Protein AF-A0A146KEJ6-F1 (afdb_monomer_lite)

Radius of gyration: 16.88 Å; chains: 1; bounding box: 49×37×51 Å

Organism: NCBI:txid1076344

Sequence (208 aa):
FYQIYLKMVFAIMIAFLVAIVLSKRISTRKLFHISIGPIFLHFCIEFSPLNIAERISLALIPASSAIIFLLCPHFAILLPFKKMIERNNRTQLFGVVSYGFLFAIFPFYRKQSLLSALICLAFGDGFSAFGSNLAKILKEKQWTNKTRSGSLLCFVCSYFGQKAFGLGNLQSLVGSIICTIAEHIFKQDNVWVVALTWLAQEVLVQLK

pLDDT: mean 80.17, std 11.19, range [52.94, 96.56]

Structure (mmCIF, N/CA/C/O backbone):
data_AF-A0A146KEJ6-F1
#
_entry.id   AF-A0A146KEJ6-F1
#
loop_
_atom_site.group_PDB
_atom_site.id
_atom_site.type_symbol
_atom_site.label_atom_id
_atom_site.label_alt_id
_atom_site.label_comp_id
_atom_site.label_asym_id
_atom_site.label_entity_id
_atom_site.label_seq_id
_atom_site.pdbx_PDB_ins_code
_atom_site.Cartn_x
_atom_site.Cartn_y
_atom_site.Cartn_z
_atom_site.occupancy
_atom_site.B_iso_or_equiv
_atom_site.auth_seq_id
_atom_site.auth_comp_id
_atom_site.auth_asym_id
_atom_site.auth_atom_id
_atom_site.pdbx_PDB_model_num
ATOM 1 N N . PHE A 1 1 ? -16.959 18.151 6.074 1.00 62.81 1 PHE A N 1
ATOM 2 C CA . PHE A 1 1 ? -16.873 17.066 5.072 1.00 62.81 1 PHE A CA 1
ATOM 3 C C . PHE A 1 1 ? -16.353 17.553 3.718 1.00 62.81 1 PHE A C 1
ATOM 5 O O . PHE A 1 1 ? -15.232 17.213 3.364 1.00 62.81 1 PHE A O 1
ATOM 12 N N . TYR A 1 2 ? -17.100 18.401 2.999 1.00 70.56 2 TYR A N 1
ATOM 13 C CA . TYR A 1 2 ? -16.785 18.809 1.618 1.00 70.56 2 TYR A CA 1
ATOM 14 C C . TYR A 1 2 ? -15.367 19.380 1.402 1.00 70.56 2 TYR A C 1
ATOM 16 O O . TYR A 1 2 ? -14.662 18.951 0.496 1.00 70.56 2 TYR A O 1
ATOM 24 N N . GLN A 1 3 ? -14.895 20.283 2.269 1.00 70.56 3 GLN A N 1
ATOM 25 C CA . GLN A 1 3 ? -13.547 20.863 2.141 1.00 70.56 3 GLN A CA 1
ATOM 26 C C . GLN A 1 3 ? -12.413 19.838 2.322 1.00 70.56 3 GLN A C 1
ATOM 28 O O . GLN A 1 3 ? -11.393 19.923 1.646 1.00 70.56 3 GLN A O 1
ATOM 33 N N . ILE A 1 4 ? -12.579 18.858 3.216 1.00 66.19 4 ILE A N 1
ATOM 34 C CA . ILE A 1 4 ? -11.585 17.795 3.452 1.00 66.19 4 ILE A CA 1
ATOM 35 C C . ILE A 1 4 ? -11.603 16.802 2.289 1.00 66.19 4 ILE A C 1
ATOM 37 O O . ILE A 1 4 ? -10.549 16.420 1.789 1.00 66.19 4 ILE A O 1
ATOM 41 N N . TYR A 1 5 ? -12.797 16.455 1.804 1.00 66.12 5 TYR A N 1
ATOM 42 C CA . TYR A 1 5 ? -12.966 15.646 0.601 1.00 66.12 5 TYR A CA 1
ATOM 43 C C . TYR A 1 5 ? -12.254 16.281 -0.604 1.00 66.12 5 TYR A C 1
ATOM 45 O O . TYR A 1 5 ? -11.480 15.610 -1.280 1.00 66.12 5 TYR A O 1
ATOM 53 N N . LEU A 1 6 ? -12.420 17.591 -0.815 1.00 69.19 6 LEU A N 1
ATOM 54 C CA . LEU A 1 6 ? -11.708 18.327 -1.863 1.00 69.19 6 LEU A CA 1
ATOM 55 C C . LEU A 1 6 ? -10.186 18.297 -1.678 1.00 69.19 6 LEU A C 1
ATOM 57 O O . LEU A 1 6 ? -9.471 18.060 -2.647 1.00 69.19 6 LEU A O 1
ATOM 61 N N . LYS A 1 7 ? -9.679 18.485 -0.451 1.00 71.44 7 LYS A N 1
ATOM 62 C CA . LYS A 1 7 ? -8.237 18.384 -0.156 1.00 71.44 7 LYS A CA 1
ATOM 63 C C . LYS A 1 7 ? -7.685 16.994 -0.468 1.00 71.44 7 LYS A C 1
ATOM 65 O O . LYS A 1 7 ? -6.616 16.890 -1.061 1.00 71.44 7 LYS A O 1
ATOM 70 N N . MET A 1 8 ? -8.416 15.940 -0.113 1.00 72.62 8 MET A N 1
ATOM 71 C CA . MET A 1 8 ? -8.031 14.561 -0.404 1.00 72.62 8 MET A CA 1
ATOM 72 C C . MET A 1 8 ? -8.023 14.284 -1.907 1.00 72.62 8 MET A C 1
ATOM 74 O O . MET A 1 8 ? -7.033 13.766 -2.420 1.00 72.62 8 MET A O 1
ATOM 78 N N . VAL A 1 9 ? -9.085 14.657 -2.626 1.00 69.38 9 VAL A N 1
ATOM 79 C CA . VAL A 1 9 ? -9.154 14.505 -4.087 1.00 69.38 9 VAL A CA 1
ATOM 80 C C . VAL A 1 9 ? -8.006 15.263 -4.752 1.00 69.38 9 VAL A C 1
ATOM 82 O O . VAL A 1 9 ? -7.314 14.706 -5.600 1.00 69.38 9 VAL A O 1
ATOM 85 N N . PHE A 1 10 ? -7.737 16.494 -4.317 1.00 70.75 10 PHE A N 1
ATOM 86 C CA . PHE A 1 10 ? -6.641 17.307 -4.834 1.00 70.75 10 PHE A CA 1
ATOM 87 C C . PHE A 1 10 ? -5.263 16.687 -4.552 1.00 70.75 10 PHE A C 1
ATOM 89 O O . PHE A 1 10 ? -4.435 16.588 -5.456 1.00 70.75 10 PHE A O 1
ATOM 96 N N . ALA A 1 11 ? -5.025 16.199 -3.332 1.00 70.38 11 ALA A N 1
ATOM 97 C CA . ALA A 1 11 ? -3.782 15.522 -2.968 1.00 70.38 11 ALA A CA 1
ATOM 98 C C . ALA A 1 11 ? -3.569 14.237 -3.784 1.00 70.38 11 ALA A C 1
ATOM 100 O O . ALA A 1 11 ? -2.467 13.994 -4.275 1.00 70.38 11 ALA A O 1
ATOM 101 N N . ILE A 1 12 ? -4.628 13.448 -3.989 1.00 69.88 12 ILE A N 1
ATOM 102 C CA . ILE A 1 12 ? -4.598 12.243 -4.826 1.00 69.88 12 ILE A CA 1
ATOM 103 C C . ILE A 1 12 ? -4.332 12.609 -6.288 1.00 69.88 12 ILE A C 1
ATOM 105 O O . ILE A 1 12 ? -3.525 11.947 -6.934 1.00 69.88 12 ILE A O 1
ATOM 109 N N . MET A 1 13 ? -4.933 13.685 -6.803 1.00 67.56 13 MET A N 1
ATOM 110 C CA . MET A 1 13 ? -4.656 14.182 -8.152 1.00 67.56 13 MET A CA 1
ATOM 111 C C . MET A 1 13 ? -3.195 14.613 -8.323 1.00 67.56 13 MET A C 1
ATOM 113 O O . MET A 1 13 ? -2.568 14.235 -9.311 1.00 67.56 13 MET A O 1
ATOM 117 N N . ILE A 1 14 ? -2.622 15.354 -7.369 1.00 70.44 14 ILE A N 1
ATOM 118 C CA . ILE A 1 14 ? -1.201 15.739 -7.409 1.00 70.44 14 ILE A CA 1
ATOM 119 C C . ILE A 1 14 ? -0.309 14.497 -7.360 1.00 70.44 14 ILE A C 1
ATOM 121 O O . ILE A 1 14 ? 0.591 14.350 -8.186 1.00 70.44 14 ILE A O 1
ATOM 125 N N . ALA A 1 15 ? -0.573 13.582 -6.429 1.00 68.62 15 ALA A N 1
ATOM 126 C CA . ALA A 1 15 ? 0.161 12.328 -6.295 1.00 68.62 15 ALA A CA 1
ATOM 127 C C . ALA A 1 15 ? 0.123 11.500 -7.586 1.00 68.62 15 ALA A C 1
ATOM 129 O O . ALA A 1 15 ? 1.143 10.973 -8.030 1.00 68.62 15 ALA A O 1
ATOM 130 N N . PHE A 1 16 ? -1.037 11.454 -8.232 1.00 65.25 16 PHE A N 1
ATOM 131 C CA . PHE A 1 16 ? -1.246 10.797 -9.511 1.00 65.25 16 PHE A CA 1
ATOM 132 C C . PHE A 1 16 ? -0.482 11.483 -10.655 1.00 65.25 16 PHE A C 1
ATOM 134 O O . PHE A 1 16 ? 0.158 10.804 -11.457 1.00 65.25 16 PHE A O 1
ATOM 141 N N . LEU A 1 17 ? -0.465 12.818 -10.714 1.00 64.69 17 LEU A N 1
ATOM 142 C CA . LEU A 1 17 ? 0.335 13.569 -11.691 1.00 64.69 17 LEU A CA 1
ATOM 143 C C . LEU A 1 17 ? 1.836 13.310 -11.507 1.00 64.69 17 LEU A C 1
ATOM 145 O O . LEU A 1 17 ? 2.542 13.033 -12.479 1.00 64.69 17 LEU A O 1
ATOM 149 N N . VAL A 1 18 ? 2.321 13.316 -10.264 1.00 66.25 18 VAL A N 1
ATOM 150 C CA . VAL A 1 18 ? 3.712 12.970 -9.933 1.00 66.25 18 VAL A CA 1
ATOM 151 C C . VAL A 1 18 ? 4.016 11.523 -10.332 1.00 66.25 18 VAL A C 1
ATOM 153 O O . VAL A 1 18 ? 5.050 11.258 -10.949 1.00 66.25 18 VAL A O 1
ATOM 156 N N . ALA A 1 19 ? 3.098 10.589 -10.070 1.00 64.50 19 ALA A N 1
ATOM 157 C CA . ALA A 1 19 ? 3.214 9.202 -10.509 1.00 64.50 19 ALA A CA 1
ATOM 158 C C . ALA A 1 19 ? 3.306 9.092 -12.040 1.00 64.50 19 ALA A C 1
ATOM 160 O O . ALA A 1 19 ? 4.132 8.339 -12.548 1.00 64.50 19 ALA A O 1
ATOM 161 N N . ILE A 1 20 ? 2.540 9.870 -12.807 1.00 62.81 20 ILE A N 1
ATOM 162 C CA . ILE A 1 20 ? 2.655 9.887 -14.273 1.00 62.81 20 ILE A CA 1
ATOM 163 C C . ILE A 1 20 ? 4.050 10.358 -14.703 1.00 62.81 20 ILE A C 1
ATOM 165 O O . ILE A 1 20 ? 4.679 9.704 -15.539 1.00 62.81 20 ILE A O 1
ATOM 169 N N . VAL A 1 21 ? 4.580 11.433 -14.114 1.00 63.38 21 VAL A N 1
ATOM 170 C CA . VAL A 1 21 ? 5.921 11.947 -14.451 1.00 63.38 21 VAL A CA 1
ATOM 171 C C . VAL A 1 21 ? 7.008 10.912 -14.135 1.00 63.38 21 VAL A C 1
ATOM 173 O O . VAL A 1 21 ? 7.890 10.656 -14.961 1.00 63.38 21 VAL A O 1
ATOM 176 N N . LEU A 1 22 ? 6.919 10.262 -12.973 1.00 63.12 22 LEU A N 1
ATOM 177 C CA . LEU A 1 22 ? 7.885 9.260 -12.517 1.00 63.12 22 LEU A CA 1
ATOM 178 C C . LEU A 1 22 ? 7.727 7.895 -13.204 1.00 63.12 22 LEU A C 1
ATOM 180 O O . LEU A 1 22 ? 8.677 7.107 -13.217 1.00 63.12 22 LEU A O 1
ATOM 184 N N . SER A 1 23 ? 6.579 7.617 -13.831 1.00 60.56 23 SER A N 1
ATOM 185 C CA . SER A 1 23 ? 6.304 6.345 -14.521 1.00 60.56 23 SER A CA 1
ATOM 186 C C . SER A 1 23 ? 7.243 6.059 -15.694 1.00 60.56 23 SER A C 1
ATOM 188 O O . SER A 1 23 ? 7.397 4.913 -16.111 1.00 60.56 23 SER A O 1
ATOM 190 N N . LYS A 1 24 ? 7.957 7.079 -16.189 1.00 62.06 24 LYS A N 1
ATOM 191 C CA . LYS A 1 24 ? 9.050 6.901 -17.157 1.00 62.06 24 LYS A CA 1
ATOM 192 C C . LYS A 1 24 ? 10.213 6.064 -16.601 1.00 62.06 24 LYS A C 1
ATOM 194 O O . LYS A 1 24 ? 11.012 5.569 -17.388 1.00 62.06 24 LYS A O 1
ATOM 199 N N . ARG A 1 25 ? 10.334 5.931 -15.274 1.00 62.00 25 ARG A N 1
ATOM 200 C CA . ARG A 1 25 ? 11.450 5.252 -14.589 1.00 62.00 25 ARG A CA 1
ATOM 201 C C . ARG A 1 25 ? 11.022 4.066 -13.718 1.00 62.00 25 ARG A C 1
ATOM 203 O O . ARG A 1 25 ? 11.868 3.251 -13.365 1.00 62.00 25 ARG A O 1
ATOM 210 N N . ILE A 1 26 ? 9.744 3.973 -13.342 1.00 63.72 26 ILE A N 1
ATOM 211 C CA . ILE A 1 26 ? 9.214 2.980 -12.391 1.00 63.72 26 ILE A CA 1
ATOM 212 C C . ILE A 1 26 ? 7.880 2.441 -12.921 1.00 63.72 26 ILE A C 1
ATOM 214 O O . ILE A 1 26 ? 7.139 3.159 -13.586 1.00 63.72 26 ILE A O 1
ATOM 218 N N . SER A 1 27 ? 7.545 1.187 -12.601 1.00 68.94 27 SER A N 1
ATOM 219 C CA . SER A 1 27 ? 6.217 0.625 -12.887 1.00 68.94 27 SER A CA 1
ATOM 220 C C . SER A 1 27 ? 5.113 1.522 -12.318 1.00 68.94 27 SER A C 1
ATOM 222 O O . SER A 1 27 ? 5.086 1.793 -11.116 1.00 68.94 27 SER A O 1
ATOM 224 N N . THR A 1 28 ? 4.171 1.928 -13.173 1.00 65.62 28 THR A N 1
ATOM 225 C CA . THR A 1 28 ? 2.987 2.714 -12.802 1.00 65.62 28 THR A CA 1
ATOM 226 C C . THR A 1 28 ? 2.283 2.122 -11.586 1.00 65.62 28 THR A C 1
ATOM 228 O O . THR A 1 28 ? 2.046 2.836 -10.623 1.00 65.62 28 THR A O 1
ATOM 231 N N . ARG A 1 29 ? 2.062 0.802 -11.558 1.00 70.12 29 ARG A N 1
ATOM 232 C CA . ARG A 1 29 ? 1.451 0.093 -10.421 1.00 70.12 29 ARG A CA 1
ATOM 233 C C . ARG A 1 29 ? 2.102 0.449 -9.078 1.00 70.12 29 ARG A C 1
ATOM 235 O O . ARG A 1 29 ? 1.418 0.755 -8.111 1.00 70.12 29 ARG A O 1
ATOM 242 N N . LYS A 1 30 ? 3.433 0.446 -9.028 1.00 72.69 30 LYS A N 1
ATOM 243 C CA . LYS A 1 30 ? 4.203 0.702 -7.801 1.00 72.69 30 LYS A CA 1
ATOM 244 C C . LYS A 1 30 ? 4.149 2.166 -7.383 1.00 72.69 30 LYS A C 1
ATOM 246 O O . LYS A 1 30 ? 4.119 2.461 -6.196 1.00 72.69 30 LYS A O 1
ATOM 251 N N . LEU A 1 31 ? 4.079 3.077 -8.349 1.00 69.12 31 LEU A N 1
ATOM 252 C CA . LEU A 1 31 ? 3.904 4.497 -8.067 1.00 69.12 31 LEU A CA 1
ATOM 253 C C . LEU A 1 31 ? 2.542 4.790 -7.437 1.00 69.12 31 LEU A C 1
ATOM 255 O O . LEU A 1 31 ? 2.471 5.608 -6.527 1.00 69.12 31 LEU A O 1
ATOM 259 N N . PHE A 1 32 ? 1.487 4.079 -7.841 1.00 68.56 32 PHE A N 1
ATOM 260 C CA . PHE A 1 32 ? 0.186 4.163 -7.170 1.00 68.56 32 PHE A CA 1
ATOM 261 C C . PHE A 1 32 ? 0.263 3.653 -5.726 1.00 68.56 32 PHE A C 1
ATOM 263 O O . PHE A 1 32 ? -0.270 4.314 -4.836 1.00 68.56 32 PHE A O 1
ATOM 270 N N . HIS A 1 33 ? 0.986 2.548 -5.484 1.00 70.06 33 HIS A N 1
ATOM 271 C CA . HIS A 1 33 ? 1.169 1.986 -4.138 1.00 70.06 33 HIS A CA 1
ATOM 272 C C . HIS A 1 33 ? 1.800 2.992 -3.167 1.00 70.06 33 HIS A C 1
ATOM 274 O O . HIS A 1 33 ? 1.314 3.136 -2.050 1.00 70.06 33 HIS A O 1
ATOM 280 N N . ILE A 1 34 ? 2.852 3.700 -3.590 1.00 71.62 34 ILE A N 1
ATOM 281 C CA . ILE A 1 34 ? 3.626 4.584 -2.702 1.00 71.62 34 ILE A CA 1
ATOM 282 C C . ILE A 1 34 ? 3.053 5.999 -2.566 1.00 71.62 34 ILE A C 1
ATOM 284 O O . ILE A 1 34 ? 3.519 6.755 -1.720 1.00 71.62 34 ILE A O 1
ATOM 288 N N . SER A 1 35 ? 2.088 6.380 -3.409 1.00 75.25 35 SER A N 1
ATOM 289 C CA . SER A 1 35 ? 1.571 7.752 -3.458 1.00 75.25 35 SER A CA 1
ATOM 290 C C . SER A 1 35 ? 0.104 7.827 -3.040 1.00 75.25 35 SER A C 1
ATOM 292 O O . SER A 1 35 ? -0.212 8.394 -1.998 1.00 75.25 35 SER A O 1
ATOM 294 N N . ILE A 1 36 ? -0.798 7.202 -3.794 1.00 77.19 36 ILE A N 1
ATOM 295 C CA . ILE A 1 36 ? -2.246 7.343 -3.595 1.00 77.19 36 ILE A CA 1
ATOM 296 C C . ILE A 1 36 ? -2.720 6.590 -2.351 1.00 77.19 36 ILE A C 1
ATOM 298 O O . ILE A 1 36 ? -3.517 7.127 -1.584 1.00 77.19 36 ILE A O 1
ATOM 302 N N . GLY A 1 37 ? -2.208 5.380 -2.113 1.00 83.06 37 GLY A N 1
ATOM 303 C CA . GLY A 1 37 ? -2.593 4.565 -0.957 1.00 83.06 37 GLY A CA 1
ATOM 304 C C . GLY A 1 37 ? -2.375 5.242 0.390 1.00 83.06 37 GLY A C 1
ATOM 305 O O . GLY A 1 37 ? -3.335 5.379 1.145 1.00 83.06 37 GLY A O 1
ATOM 306 N N . PRO A 1 38 ? -1.144 5.681 0.711 1.00 82.94 38 PRO A N 1
ATOM 307 C CA . PRO A 1 38 ? -0.852 6.339 1.979 1.00 82.94 38 PRO A CA 1
ATOM 308 C C . PRO A 1 38 ? -1.694 7.595 2.202 1.00 82.94 38 PRO A C 1
ATOM 310 O O . PRO A 1 38 ? -2.214 7.786 3.298 1.00 82.94 38 PRO A O 1
ATOM 313 N N . ILE A 1 39 ? -1.885 8.409 1.157 1.00 82.38 39 ILE A N 1
ATOM 314 C CA . ILE A 1 39 ? -2.729 9.609 1.216 1.00 82.38 39 ILE A CA 1
ATOM 315 C C . ILE A 1 39 ? -4.169 9.214 1.555 1.00 82.38 39 ILE A C 1
ATOM 317 O O . ILE A 1 39 ? -4.750 9.745 2.497 1.00 82.38 39 ILE A O 1
ATOM 321 N N . PHE A 1 40 ? -4.729 8.238 0.842 1.00 86.94 40 PHE A N 1
ATOM 322 C CA . PHE A 1 40 ? -6.083 7.752 1.095 1.00 86.94 40 PHE A CA 1
ATOM 323 C C . PHE A 1 40 ? -6.258 7.198 2.516 1.00 86.94 40 PHE A C 1
ATOM 325 O O . PHE A 1 40 ? -7.229 7.539 3.193 1.00 86.94 40 PHE A O 1
ATOM 332 N N . LEU A 1 41 ? -5.321 6.368 2.988 1.00 87.56 41 LEU A N 1
ATOM 333 C CA . LEU A 1 41 ? -5.370 5.800 4.338 1.00 87.56 41 LEU A CA 1
ATOM 334 C C . LEU A 1 41 ? -5.306 6.892 5.403 1.00 87.56 41 LEU A C 1
ATOM 336 O O . LEU A 1 41 ? -6.078 6.842 6.357 1.00 87.56 41 LEU A O 1
ATOM 340 N N . HIS A 1 42 ? -4.432 7.884 5.224 1.00 84.69 42 HIS A N 1
ATOM 341 C CA . HIS A 1 42 ? -4.309 9.012 6.141 1.00 84.69 42 HIS A CA 1
ATOM 342 C C . HIS A 1 42 ? -5.637 9.765 6.275 1.00 84.69 42 HIS A C 1
ATOM 344 O O . HIS A 1 42 ? -6.151 9.907 7.384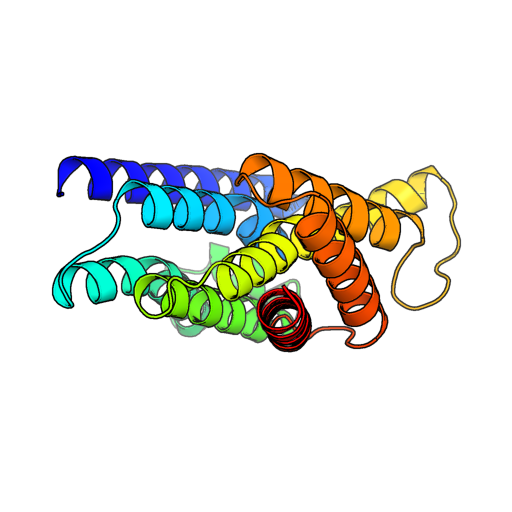 1.00 84.69 42 HIS A O 1
ATOM 350 N N . PHE A 1 43 ? -6.262 10.127 5.150 1.00 81.94 43 PHE A N 1
ATOM 351 C CA . PHE A 1 43 ? -7.562 10.799 5.162 1.00 81.94 43 PHE A CA 1
ATOM 352 C C . PHE A 1 43 ? -8.686 9.925 5.737 1.00 81.94 43 PHE A C 1
ATOM 354 O O . PHE A 1 43 ? -9.550 10.433 6.447 1.00 81.94 43 PHE A O 1
ATOM 361 N N . CYS A 1 44 ? -8.685 8.612 5.491 1.00 84.50 44 CYS A N 1
ATOM 362 C CA . CYS A 1 44 ? -9.671 7.702 6.085 1.00 84.50 44 CYS A CA 1
ATOM 363 C C . CYS A 1 44 ? -9.523 7.564 7.609 1.00 84.50 44 CYS A C 1
ATOM 365 O O . CYS A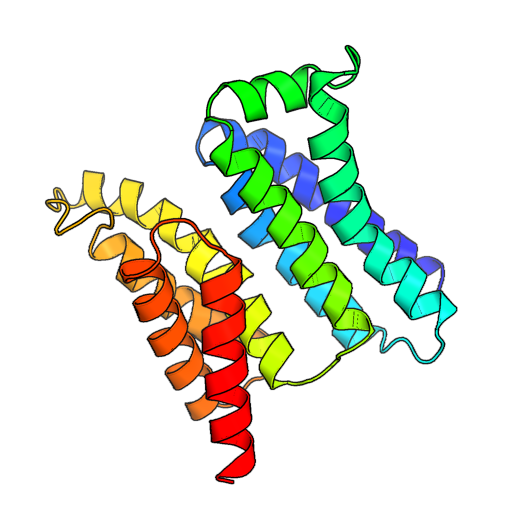 1 44 ? -10.511 7.326 8.312 1.00 84.50 44 CYS A O 1
ATOM 367 N N . ILE A 1 45 ? -8.300 7.672 8.129 1.00 85.56 45 ILE A N 1
ATOM 368 C CA . ILE A 1 45 ? -8.037 7.670 9.571 1.00 85.56 45 ILE A CA 1
ATOM 369 C C . ILE A 1 45 ? -8.504 8.990 10.180 1.00 85.56 45 ILE A C 1
ATOM 371 O O . ILE A 1 45 ? -9.284 8.952 11.128 1.00 85.56 45 ILE A O 1
ATOM 375 N N . GLU A 1 46 ? -8.094 10.120 9.600 1.00 83.19 46 GLU A N 1
ATOM 376 C CA . GLU A 1 46 ? -8.417 11.464 10.090 1.00 83.19 46 GLU A CA 1
ATOM 377 C C . GLU A 1 46 ? -9.924 11.751 10.052 1.00 83.19 46 GLU A C 1
ATOM 379 O O . GLU A 1 46 ? -10.494 12.225 11.030 1.00 83.19 46 GLU A O 1
ATOM 384 N N . PHE A 1 47 ? -10.593 11.432 8.940 1.00 76.81 47 PHE A N 1
ATOM 385 C CA . PHE A 1 47 ? -11.993 11.806 8.742 1.00 76.81 47 PHE A CA 1
ATOM 386 C C . PHE A 1 47 ? -12.976 10.937 9.535 1.00 76.81 47 PHE A C 1
ATOM 388 O O . PHE A 1 47 ? -14.048 11.394 9.913 1.00 76.81 47 PHE A O 1
ATOM 395 N N . SER A 1 48 ? -12.614 9.683 9.791 1.00 78.12 48 SER A N 1
ATOM 396 C CA . SER A 1 48 ? -13.434 8.744 10.547 1.00 78.12 48 SER A CA 1
ATOM 397 C C . SER A 1 48 ? -14.910 8.661 10.101 1.00 78.12 48 SER A C 1
ATOM 399 O O . SER A 1 48 ? -15.799 8.975 10.888 1.00 78.12 48 SER A O 1
ATOM 401 N N . PRO A 1 49 ? -15.199 8.215 8.858 1.00 74.94 49 PRO A N 1
ATOM 402 C CA . PRO A 1 49 ? -16.544 8.276 8.277 1.00 74.94 49 PRO A CA 1
ATOM 403 C C . PRO A 1 49 ? -17.572 7.505 9.119 1.00 74.94 49 PRO A C 1
ATOM 405 O O . PRO A 1 49 ? -17.468 6.282 9.308 1.00 74.94 49 PRO A O 1
ATOM 408 N N . LEU A 1 50 ? -18.581 8.219 9.615 1.00 75.50 50 LEU A N 1
ATOM 409 C CA . LEU A 1 50 ? -19.556 7.681 10.564 1.00 75.50 50 LEU A CA 1
ATOM 410 C C . LEU A 1 50 ? -20.733 7.028 9.839 1.00 75.50 50 LEU A C 1
ATOM 412 O O . LEU A 1 50 ? -21.159 5.942 10.233 1.00 75.50 50 LEU A O 1
ATOM 416 N N . ASN A 1 51 ? -21.214 7.638 8.753 1.00 88.19 51 ASN A N 1
ATOM 417 C CA . ASN A 1 51 ? -22.373 7.149 8.006 1.00 88.19 51 ASN A CA 1
ATOM 418 C C . ASN A 1 51 ? -21.982 6.356 6.742 1.00 88.19 51 ASN A C 1
ATOM 420 O O . ASN A 1 51 ? -20.860 6.427 6.237 1.00 88.19 51 ASN A O 1
ATOM 424 N N . ILE A 1 52 ? -22.929 5.566 6.226 1.00 88.62 52 ILE A N 1
ATOM 425 C CA . ILE A 1 52 ? -22.699 4.698 5.063 1.00 88.62 52 ILE A CA 1
ATOM 426 C C . ILE A 1 52 ? -22.410 5.495 3.782 1.00 88.62 52 ILE A C 1
ATOM 428 O O . ILE A 1 52 ? -21.587 5.073 2.974 1.00 88.62 52 ILE A O 1
ATOM 432 N N . ALA A 1 53 ? -23.031 6.667 3.619 1.00 86.94 53 ALA A N 1
ATOM 433 C CA . ALA A 1 53 ? -22.863 7.514 2.441 1.00 86.94 53 ALA A CA 1
ATOM 434 C C . ALA A 1 53 ? -21.428 8.057 2.326 1.00 86.94 53 ALA A C 1
ATOM 436 O O . ALA A 1 53 ? -20.833 8.024 1.248 1.00 86.94 53 ALA A O 1
ATOM 437 N N . GLU A 1 54 ? -20.833 8.487 3.440 1.00 85.19 54 GLU A N 1
ATOM 438 C CA . GLU A 1 54 ? -19.429 8.893 3.525 1.00 85.19 54 GLU A CA 1
ATOM 439 C C . GLU A 1 54 ? -18.494 7.733 3.186 1.00 85.19 54 GLU A C 1
ATOM 441 O O . GLU A 1 54 ? -17.565 7.904 2.398 1.00 85.19 54 GLU A O 1
ATOM 446 N N . ARG A 1 55 ? -18.756 6.535 3.724 1.00 87.88 55 ARG A N 1
ATOM 447 C CA . ARG A 1 55 ? -17.939 5.340 3.450 1.00 87.88 55 ARG A CA 1
ATOM 448 C C . ARG A 1 55 ? -17.974 4.953 1.977 1.00 87.88 55 ARG A C 1
ATOM 450 O O . ARG A 1 55 ? -16.917 4.702 1.405 1.00 87.88 55 ARG A O 1
ATOM 457 N N . ILE A 1 56 ? -19.158 4.965 1.360 1.00 87.75 56 ILE A N 1
ATOM 458 C CA . ILE A 1 56 ? -19.326 4.739 -0.082 1.00 87.75 56 ILE A CA 1
ATOM 459 C C . ILE A 1 56 ? -18.552 5.799 -0.869 1.00 87.75 56 ILE A C 1
ATOM 461 O O . ILE A 1 56 ? -17.769 5.454 -1.749 1.00 87.75 56 ILE A O 1
ATOM 465 N N . SER A 1 57 ? -18.707 7.077 -0.517 1.00 84.31 57 SER A N 1
ATOM 466 C CA . SER A 1 57 ? -18.044 8.184 -1.218 1.00 84.31 57 SER A CA 1
ATOM 467 C C . SER A 1 57 ? -16.519 8.072 -1.163 1.00 84.31 57 SER A C 1
ATOM 469 O O . SER A 1 57 ? -15.844 8.281 -2.168 1.00 84.31 57 SER A O 1
ATOM 471 N N . LEU A 1 58 ? -15.966 7.691 -0.008 1.00 84.00 58 LEU A N 1
ATOM 472 C CA . LEU A 1 58 ? -14.535 7.437 0.145 1.00 84.00 58 LEU A CA 1
ATOM 473 C C . LEU A 1 58 ? -14.097 6.200 -0.645 1.00 84.00 58 LEU A C 1
ATOM 475 O O . LEU A 1 58 ? -13.098 6.264 -1.352 1.00 84.00 58 LEU A O 1
ATOM 479 N N . ALA A 1 59 ? -14.842 5.096 -0.580 1.00 86.81 59 ALA A N 1
ATOM 480 C CA . ALA A 1 59 ? -14.522 3.861 -1.297 1.00 86.81 59 ALA A CA 1
ATOM 481 C C . ALA A 1 59 ? -14.540 4.025 -2.827 1.00 86.81 59 ALA A C 1
ATOM 483 O O . ALA A 1 59 ? -13.763 3.375 -3.531 1.00 86.81 59 ALA A O 1
ATOM 484 N N . LEU A 1 60 ? -15.370 4.935 -3.347 1.00 85.25 60 LEU A N 1
ATOM 485 C CA . LEU A 1 60 ? -15.414 5.267 -4.770 1.00 85.25 60 LEU A CA 1
ATOM 486 C C . LEU A 1 60 ? -14.111 5.890 -5.282 1.00 85.25 60 LEU A C 1
ATOM 488 O O . LEU A 1 60 ? -13.829 5.792 -6.471 1.00 85.25 60 LEU A O 1
ATOM 492 N N . ILE A 1 61 ? -13.275 6.481 -4.429 1.00 82.75 61 ILE A N 1
ATOM 493 C CA . ILE A 1 61 ? -12.016 7.100 -4.861 1.00 82.75 61 ILE A CA 1
ATOM 494 C C . ILE A 1 61 ? -11.015 6.048 -5.370 1.00 82.75 61 ILE A C 1
ATOM 496 O O . ILE A 1 61 ? -10.662 6.094 -6.553 1.00 82.75 61 ILE A O 1
ATOM 500 N N . PRO A 1 62 ? -10.577 5.061 -4.564 1.00 84.25 62 PRO A N 1
ATOM 501 C CA . PRO A 1 62 ? -9.693 4.017 -5.067 1.00 84.25 62 PRO A CA 1
ATOM 502 C C . PRO A 1 62 ? -10.392 3.112 -6.102 1.00 84.25 62 PRO A C 1
ATOM 504 O O . PRO A 1 62 ? -9.737 2.662 -7.045 1.00 84.25 62 PRO A O 1
ATOM 507 N N . ALA A 1 63 ? -11.716 2.915 -6.017 1.00 82.44 63 ALA A N 1
ATOM 508 C CA . ALA A 1 63 ? -12.471 2.156 -7.020 1.00 82.44 63 ALA A CA 1
ATOM 509 C C . ALA A 1 63 ? -12.533 2.863 -8.388 1.00 82.44 63 ALA A C 1
ATOM 511 O O . ALA A 1 63 ? -12.347 2.222 -9.419 1.00 82.44 63 ALA A O 1
ATOM 512 N N . SER A 1 64 ? -12.726 4.185 -8.424 1.00 79.00 64 SER A N 1
ATOM 513 C CA . SER A 1 64 ? -12.738 4.965 -9.671 1.00 79.00 64 SER A CA 1
ATOM 514 C C . SER A 1 64 ? -11.393 4.900 -10.388 1.00 79.00 64 SER A C 1
ATOM 516 O O . SER A 1 64 ? -11.354 4.786 -11.610 1.00 79.00 64 SER A O 1
ATOM 518 N N . SER A 1 65 ? -10.291 4.858 -9.632 1.00 73.75 65 SER A N 1
ATOM 519 C CA . SER A 1 65 ? -8.960 4.646 -10.198 1.00 73.75 65 SER A CA 1
ATOM 520 C C . SER A 1 65 ? -8.889 3.287 -10.903 1.00 73.75 65 SER A C 1
ATOM 522 O O . SER A 1 65 ? -8.499 3.232 -12.066 1.00 73.75 65 SER A O 1
ATOM 524 N N . ALA A 1 66 ? -9.356 2.204 -10.270 1.00 77.50 66 ALA A N 1
ATOM 525 C CA . ALA A 1 66 ? -9.434 0.884 -10.904 1.00 77.50 66 ALA A CA 1
ATOM 526 C C . ALA A 1 66 ? -10.317 0.879 -12.169 1.00 77.50 66 ALA A C 1
ATOM 528 O O . ALA A 1 66 ? -9.920 0.320 -13.193 1.00 77.50 66 ALA A O 1
ATOM 529 N N . ILE A 1 67 ? -11.475 1.546 -12.130 1.00 75.62 67 ILE A N 1
ATOM 530 C CA . ILE A 1 67 ? -12.400 1.658 -13.269 1.00 75.62 67 ILE A CA 1
ATOM 531 C C . ILE A 1 67 ? -11.750 2.406 -14.440 1.00 75.62 67 ILE A C 1
ATOM 533 O O . ILE A 1 67 ? -11.848 1.950 -15.577 1.00 75.62 67 ILE A O 1
ATOM 537 N N . ILE A 1 68 ? -11.031 3.505 -14.190 1.00 74.12 68 ILE A N 1
ATOM 538 C CA . ILE A 1 68 ? -10.313 4.249 -15.238 1.00 74.12 68 ILE A CA 1
ATOM 539 C C . ILE A 1 68 ? -9.301 3.342 -15.945 1.00 74.12 68 ILE A C 1
ATOM 541 O O . ILE A 1 68 ? -9.227 3.351 -17.173 1.00 74.12 68 ILE A O 1
ATOM 545 N N . PHE A 1 69 ? -8.558 2.519 -15.198 1.00 71.19 69 PHE A N 1
ATOM 546 C CA . PHE A 1 69 ? -7.624 1.558 -15.791 1.00 71.19 69 PHE A CA 1
ATOM 547 C C . PHE A 1 69 ? -8.340 0.473 -16.609 1.00 71.19 69 PHE A C 1
ATOM 549 O O . PHE A 1 69 ? -7.862 0.142 -17.693 1.00 71.19 69 PHE A O 1
ATOM 556 N N . LEU A 1 70 ? -9.490 -0.037 -16.153 1.00 72.88 70 LEU A N 1
ATOM 557 C CA . LEU A 1 70 ? -10.299 -1.016 -16.898 1.00 72.88 70 LEU A CA 1
ATOM 558 C C . LEU A 1 70 ? -10.877 -0.449 -18.200 1.00 72.88 70 LEU A C 1
ATOM 560 O O . LEU A 1 70 ? -10.901 -1.144 -19.210 1.00 72.88 70 LEU A O 1
ATOM 564 N N . LEU A 1 71 ? -11.331 0.805 -18.185 1.00 72.56 71 LEU A N 1
ATOM 565 C CA . LEU A 1 71 ? -11.938 1.464 -19.344 1.00 72.56 71 LEU A CA 1
ATOM 566 C C . LEU A 1 71 ? -10.894 2.003 -20.330 1.00 72.56 71 LEU A C 1
ATOM 568 O O . LEU A 1 71 ? -11.179 2.161 -21.516 1.00 72.56 71 LEU A O 1
ATOM 572 N N . CYS A 1 72 ? -9.672 2.254 -19.864 1.00 71.50 72 CYS A N 1
ATOM 573 C CA . CYS A 1 72 ? -8.584 2.828 -20.645 1.00 71.50 72 CYS A CA 1
ATOM 574 C C . CYS A 1 72 ? -8.340 2.196 -22.037 1.00 71.50 72 CYS A C 1
ATOM 576 O O . CYS A 1 72 ? -8.139 2.959 -22.987 1.00 71.50 72 CYS A O 1
ATOM 578 N N . PRO A 1 73 ? -8.396 0.863 -22.233 1.00 66.12 73 PRO A N 1
ATOM 579 C CA . PRO A 1 73 ? -8.204 0.252 -23.550 1.00 66.12 73 PRO A CA 1
ATOM 580 C C . PRO A 1 73 ? -9.236 0.682 -24.606 1.00 66.12 73 PRO A C 1
ATOM 582 O O . PRO A 1 73 ? -8.920 0.643 -25.801 1.00 66.12 73 PRO A O 1
ATOM 585 N N . HIS A 1 74 ? -10.430 1.097 -24.166 1.00 76.25 74 HIS A N 1
ATOM 586 C CA . HIS A 1 74 ? -11.607 1.357 -24.997 1.00 76.25 74 HIS A CA 1
ATOM 587 C C . HIS A 1 74 ? -11.778 2.825 -25.410 1.00 76.25 74 HIS A C 1
ATOM 589 O O . HIS A 1 74 ? -12.508 3.099 -26.358 1.00 76.25 74 HIS A O 1
ATOM 595 N N . PHE A 1 75 ? -11.097 3.772 -24.753 1.00 71.81 75 PHE A N 1
ATOM 596 C CA . PHE A 1 75 ? -11.265 5.204 -25.021 1.00 71.81 75 PHE A CA 1
ATOM 597 C C . PHE A 1 75 ? -9.975 5.856 -25.521 1.00 71.81 75 PHE A C 1
ATOM 599 O O . PHE A 1 75 ? -8.959 5.882 -24.825 1.00 71.81 75 PHE A O 1
ATOM 606 N N . ALA A 1 76 ? -10.034 6.472 -26.706 1.00 64.69 76 ALA A N 1
ATOM 607 C CA . ALA A 1 76 ? -8.896 7.165 -27.317 1.00 64.69 76 ALA A CA 1
ATOM 608 C C . ALA A 1 76 ? -8.380 8.344 -26.472 1.00 64.69 76 ALA A C 1
ATOM 610 O O . ALA A 1 76 ? -7.186 8.620 -26.474 1.00 64.69 76 ALA A O 1
ATOM 611 N N . ILE A 1 77 ? -9.239 8.999 -25.685 1.00 67.62 77 ILE A N 1
ATOM 612 C CA . ILE A 1 77 ? -8.822 10.089 -24.786 1.00 67.62 77 ILE A CA 1
ATOM 613 C C . ILE A 1 77 ? -7.897 9.607 -23.655 1.00 67.62 77 ILE A C 1
ATOM 615 O O . ILE A 1 77 ? -7.120 10.381 -23.103 1.00 67.62 77 ILE A O 1
ATOM 619 N N . LEU A 1 78 ? -7.918 8.305 -23.350 1.00 66.38 78 LEU A N 1
ATOM 620 C CA . LEU A 1 78 ? -7.079 7.674 -22.333 1.00 66.38 78 LEU A CA 1
ATOM 621 C C . LEU A 1 78 ? -5.787 7.082 -22.924 1.00 66.38 78 LEU A C 1
ATOM 623 O O . LEU A 1 78 ? -5.102 6.314 -22.251 1.00 66.38 78 LEU A O 1
ATOM 627 N N . LEU A 1 79 ? -5.400 7.461 -24.152 1.00 62.66 79 LEU A N 1
ATOM 628 C CA . LEU A 1 79 ? -4.185 6.982 -24.827 1.00 62.66 79 LEU A CA 1
ATOM 629 C C . LEU A 1 79 ? -2.894 7.075 -23.985 1.00 62.66 79 LEU A C 1
ATOM 631 O O . LEU A 1 79 ? -2.082 6.151 -24.066 1.00 62.66 79 LEU A O 1
ATOM 635 N N . PRO A 1 80 ? -2.662 8.129 -23.171 1.00 62.28 80 PRO A N 1
ATOM 636 C CA . PRO A 1 80 ? -1.488 8.189 -22.299 1.00 62.28 80 PRO A CA 1
ATOM 637 C C . PRO A 1 80 ? -1.463 7.048 -21.273 1.00 62.28 80 PRO A C 1
ATOM 639 O O . PRO A 1 80 ? -0.426 6.415 -21.083 1.00 62.28 80 PRO A O 1
ATOM 642 N N . PHE A 1 81 ? -2.618 6.723 -20.686 1.00 62.97 81 PHE A N 1
ATOM 643 C CA . PHE A 1 81 ? -2.780 5.590 -19.773 1.00 62.97 81 PHE A CA 1
ATOM 644 C C . PHE A 1 81 ? -2.662 4.260 -20.513 1.00 62.97 81 PHE A C 1
ATOM 646 O O . PHE A 1 81 ? -2.019 3.336 -20.020 1.00 62.97 81 PHE A O 1
ATOM 653 N N . LYS A 1 82 ? -3.187 4.188 -21.739 1.00 63.66 82 LYS A N 1
ATOM 654 C CA . LYS A 1 82 ? -3.142 2.981 -22.568 1.00 63.66 82 LYS A CA 1
ATOM 655 C C . LYS A 1 82 ? -1.701 2.619 -22.899 1.00 63.66 82 LYS A C 1
ATOM 657 O O . LYS A 1 82 ? -1.284 1.497 -22.647 1.00 63.66 82 LYS A O 1
ATOM 662 N N . LYS A 1 83 ? -0.893 3.603 -23.307 1.00 64.62 83 LYS A N 1
ATOM 663 C CA . LYS A 1 83 ? 0.553 3.438 -23.535 1.00 64.62 83 LYS A CA 1
ATOM 664 C C . LYS A 1 83 ? 1.324 3.060 -22.263 1.00 64.62 83 LYS A C 1
ATOM 666 O O . LYS A 1 83 ? 2.353 2.393 -22.357 1.00 64.62 83 LYS A O 1
ATOM 671 N N . MET A 1 84 ? 0.858 3.474 -21.082 1.00 61.81 84 MET A N 1
ATOM 672 C CA . MET A 1 84 ? 1.442 3.060 -19.797 1.00 61.81 84 MET A CA 1
ATOM 673 C C . MET A 1 84 ? 1.103 1.601 -19.448 1.00 61.81 84 MET A C 1
ATOM 675 O O . MET A 1 84 ? 1.970 0.894 -18.941 1.00 61.81 84 MET A O 1
ATOM 679 N N . ILE A 1 85 ? -0.114 1.141 -19.757 1.00 61.66 85 ILE A N 1
ATOM 680 C CA . ILE A 1 85 ? -0.579 -0.241 -19.538 1.00 61.66 85 ILE A CA 1
ATOM 681 C C . ILE A 1 85 ? 0.048 -1.204 -20.561 1.00 61.66 85 ILE A C 1
ATOM 683 O O . ILE A 1 85 ? 0.576 -2.250 -20.192 1.00 61.66 85 ILE A O 1
ATOM 687 N N . GLU A 1 86 ? 0.045 -0.840 -21.846 1.00 58.84 86 GLU A N 1
ATOM 688 C CA . GLU A 1 86 ? 0.549 -1.666 -22.955 1.00 58.84 86 GLU A CA 1
ATOM 689 C C . GLU A 1 86 ? 2.056 -1.921 -22.873 1.00 58.84 86 GLU A C 1
ATOM 691 O O . GLU A 1 86 ? 2.523 -2.986 -23.272 1.00 58.84 86 GLU A O 1
ATOM 696 N N . ARG A 1 87 ? 2.825 -0.995 -22.285 1.00 57.34 87 ARG A N 1
ATOM 697 C CA . ARG A 1 87 ? 4.260 -1.196 -22.032 1.00 57.34 87 ARG A CA 1
ATOM 698 C C . ARG A 1 87 ? 4.560 -2.355 -21.081 1.00 57.34 87 ARG A C 1
ATOM 700 O O . ARG A 1 87 ? 5.701 -2.801 -21.060 1.00 57.34 87 ARG A O 1
ATOM 707 N N . ASN A 1 88 ? 3.592 -2.836 -20.296 1.00 52.94 88 ASN A N 1
ATOM 708 C CA . ASN A 1 88 ? 3.836 -3.843 -19.269 1.00 52.94 88 ASN A CA 1
ATOM 709 C C . ASN A 1 88 ? 2.635 -4.785 -19.009 1.00 52.94 88 ASN A C 1
ATOM 711 O O . ASN A 1 88 ? 2.150 -4.841 -17.889 1.00 52.94 88 ASN A O 1
ATOM 715 N N . ASN A 1 89 ? 2.232 -5.591 -19.995 1.00 57.22 89 ASN A N 1
ATOM 716 C CA . ASN A 1 89 ? 1.485 -6.862 -19.857 1.00 57.22 89 ASN A CA 1
ATOM 717 C C . ASN A 1 89 ? 0.134 -6.877 -19.067 1.00 57.22 89 ASN A C 1
ATOM 719 O O . ASN A 1 89 ? -0.111 -6.135 -18.118 1.00 57.22 89 ASN A O 1
ATOM 723 N N . ARG A 1 90 ? -0.775 -7.804 -19.410 1.00 58.94 90 ARG A N 1
ATOM 724 C CA . ARG A 1 90 ? -2.130 -7.906 -18.800 1.00 58.94 90 ARG A CA 1
ATOM 725 C C . ARG A 1 90 ? -2.127 -8.032 -17.264 1.00 58.94 90 ARG A C 1
ATOM 727 O O . ARG A 1 90 ? -3.056 -7.574 -16.605 1.00 58.94 90 ARG A O 1
ATOM 734 N N . THR A 1 91 ? -1.073 -8.598 -16.683 1.00 62.09 91 THR A N 1
ATOM 735 C CA . THR A 1 91 ? -0.900 -8.787 -15.234 1.00 62.09 91 THR A CA 1
ATOM 736 C C . THR A 1 91 ? -0.754 -7.484 -14.442 1.00 62.09 91 THR A C 1
ATOM 738 O O . THR A 1 91 ? -1.117 -7.449 -13.266 1.00 62.09 91 THR A O 1
ATOM 741 N N . GLN A 1 92 ? -0.285 -6.383 -15.044 1.00 64.50 92 GLN A N 1
ATOM 742 C CA . GLN A 1 92 ? -0.245 -5.095 -14.335 1.00 64.50 92 GLN A CA 1
ATOM 743 C C . GLN A 1 92 ? -1.622 -4.451 -14.212 1.00 64.50 92 GLN A C 1
ATOM 745 O O . GLN A 1 92 ? -1.897 -3.841 -13.179 1.00 64.50 92 GLN A O 1
ATOM 750 N N . LEU A 1 93 ? -2.488 -4.623 -15.216 1.00 69.69 93 LEU A N 1
ATOM 751 C CA . LEU A 1 93 ? -3.863 -4.130 -15.167 1.00 69.69 93 LEU A CA 1
ATOM 752 C C . LEU A 1 93 ? -4.616 -4.776 -14.002 1.00 69.69 93 LEU A C 1
ATOM 754 O O . LEU A 1 93 ? -5.179 -4.068 -13.170 1.00 69.69 93 LEU A O 1
ATOM 758 N N . PHE A 1 94 ? -4.544 -6.106 -13.902 1.00 74.50 94 PHE A N 1
ATOM 759 C CA . PHE A 1 94 ? -5.140 -6.844 -12.791 1.00 74.50 94 PHE A CA 1
ATOM 760 C C . PHE A 1 94 ? -4.610 -6.338 -11.445 1.00 74.50 94 PHE A C 1
ATOM 762 O O . PHE A 1 94 ? -5.399 -5.956 -10.593 1.00 74.50 94 PHE A O 1
ATOM 769 N N . GLY A 1 95 ? -3.289 -6.198 -11.288 1.00 72.69 95 GLY A N 1
ATOM 770 C CA . GLY A 1 95 ? -2.698 -5.715 -10.037 1.00 72.69 95 GLY A CA 1
ATOM 771 C C . GLY A 1 95 ? -3.156 -4.312 -9.609 1.00 72.69 95 GLY A C 1
ATOM 772 O O . GLY A 1 95 ? -3.376 -4.087 -8.419 1.00 72.69 95 GLY A O 1
ATOM 773 N N . VAL A 1 96 ? -3.320 -3.375 -10.551 1.00 73.31 96 VAL A N 1
ATOM 774 C CA . VAL A 1 96 ? -3.836 -2.019 -10.265 1.00 73.31 96 VAL A CA 1
ATOM 775 C C . VAL A 1 96 ? -5.316 -2.058 -9.873 1.00 73.31 96 VAL A C 1
ATOM 777 O O . VAL A 1 96 ? -5.731 -1.357 -8.951 1.00 73.31 96 VAL A O 1
ATOM 780 N N . VAL A 1 97 ? -6.106 -2.911 -10.525 1.00 78.38 97 VAL A N 1
ATOM 781 C CA . VAL A 1 97 ? -7.532 -3.089 -10.224 1.00 78.38 97 VAL A CA 1
ATOM 782 C C . VAL A 1 97 ? -7.729 -3.735 -8.854 1.00 78.38 97 VAL A C 1
ATOM 784 O O . VAL A 1 97 ? -8.463 -3.197 -8.026 1.00 78.38 97 VAL A O 1
ATOM 787 N N . SER A 1 98 ? -7.021 -4.833 -8.572 1.00 80.31 98 SER A N 1
ATOM 788 C CA . SER A 1 98 ? -7.038 -5.496 -7.264 1.00 80.31 98 SER A CA 1
ATOM 789 C C . SER A 1 98 ? -6.657 -4.522 -6.151 1.00 80.31 98 SER A C 1
ATOM 791 O O . SER A 1 98 ? -7.284 -4.515 -5.099 1.00 80.31 98 SER A O 1
ATOM 793 N N . TYR A 1 99 ? -5.671 -3.655 -6.394 1.00 79.88 99 TYR A N 1
ATOM 794 C CA . TYR A 1 99 ? -5.258 -2.626 -5.446 1.00 79.88 99 TYR A CA 1
ATOM 795 C C . TYR A 1 99 ? -6.382 -1.628 -5.132 1.00 79.88 99 TYR A C 1
ATOM 797 O O . TYR A 1 99 ? -6.683 -1.396 -3.961 1.00 79.88 99 TYR A O 1
ATOM 805 N N . GLY A 1 100 ? -7.032 -1.072 -6.160 1.00 83.12 100 GLY A N 1
ATOM 806 C CA . GLY A 1 100 ? -8.137 -0.129 -5.970 1.00 83.12 100 GLY A CA 1
ATOM 807 C C . GLY A 1 100 ? -9.274 -0.731 -5.141 1.00 83.12 100 GLY A C 1
ATOM 808 O O . GLY A 1 100 ? -9.770 -0.091 -4.215 1.00 83.12 100 GLY A O 1
ATOM 809 N N . PHE A 1 101 ? -9.623 -1.994 -5.393 1.00 86.00 101 PHE A N 1
ATOM 810 C CA . PHE A 1 101 ? -10.641 -2.687 -4.603 1.00 86.00 101 PHE A CA 1
ATOM 811 C C . PHE A 1 101 ? -10.200 -2.985 -3.166 1.00 86.00 101 PHE A C 1
ATOM 813 O O . PHE A 1 101 ? -10.983 -2.763 -2.246 1.00 86.00 101 PHE A O 1
ATOM 820 N N . LEU A 1 102 ? -8.955 -3.419 -2.936 1.00 88.69 102 LEU A N 1
ATOM 821 C CA . LEU A 1 102 ? -8.451 -3.689 -1.581 1.00 88.69 102 LEU A CA 1
ATOM 822 C C . LEU A 1 102 ? -8.493 -2.435 -0.693 1.00 88.69 102 LEU A C 1
ATOM 824 O O . LEU A 1 102 ? -8.899 -2.513 0.465 1.00 88.69 102 LEU A O 1
ATOM 828 N N . PHE A 1 103 ? -8.143 -1.267 -1.239 1.00 88.56 103 PHE A N 1
ATOM 829 C CA . PHE A 1 103 ? -8.230 0.002 -0.509 1.00 88.56 103 PHE A CA 1
ATOM 830 C C . PHE A 1 103 ? -9.679 0.473 -0.318 1.00 88.56 103 PHE A C 1
ATOM 832 O O . PHE A 1 103 ? -10.003 1.029 0.731 1.00 88.56 103 PHE A O 1
ATOM 839 N N . ALA A 1 104 ? -10.572 0.201 -1.276 1.00 88.88 104 ALA A N 1
ATOM 840 C CA . ALA A 1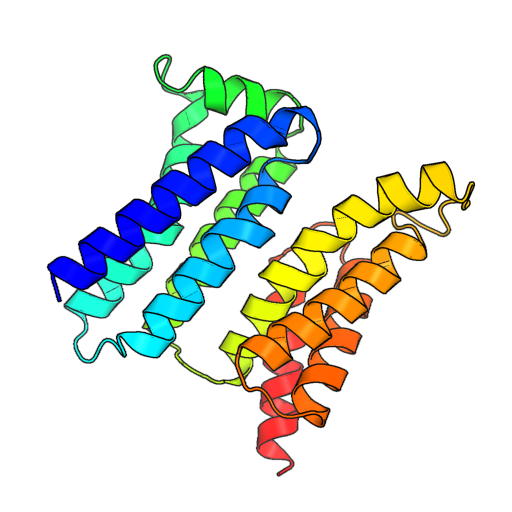 104 ? -11.993 0.545 -1.182 1.00 88.88 104 ALA A CA 1
ATOM 841 C C . ALA A 1 104 ? -12.727 -0.169 -0.032 1.00 88.88 104 ALA A C 1
ATOM 843 O O . ALA A 1 104 ? -13.762 0.312 0.424 1.00 88.88 104 ALA A O 1
ATOM 844 N N . ILE A 1 105 ? -12.196 -1.291 0.466 1.00 89.81 105 ILE A N 1
ATOM 845 C CA . ILE A 1 105 ? -12.764 -2.027 1.607 1.00 89.81 105 ILE A CA 1
ATOM 846 C C . ILE A 1 105 ? -12.491 -1.301 2.937 1.00 89.81 105 ILE A C 1
ATOM 848 O O . ILE A 1 105 ? -13.287 -1.402 3.875 1.00 89.81 105 ILE A O 1
ATOM 852 N N . PHE A 1 106 ? -11.403 -0.529 3.035 1.00 90.00 106 PHE A N 1
ATOM 853 C CA . PHE A 1 106 ? -10.954 0.063 4.300 1.00 90.00 106 PHE A CA 1
ATOM 854 C C . PHE A 1 106 ? -11.977 0.986 4.987 1.00 90.00 106 PHE A C 1
ATOM 856 O O . PHE A 1 106 ? -12.166 0.825 6.193 1.00 90.00 106 PHE A O 1
ATOM 863 N N . PRO A 1 107 ? -12.697 1.893 4.289 1.00 86.69 107 PRO A N 1
ATOM 864 C CA . PRO A 1 107 ? -13.733 2.724 4.911 1.00 86.69 107 PRO A CA 1
ATOM 865 C C . PRO A 1 107 ? -14.832 1.924 5.625 1.00 86.69 107 PRO A C 1
ATOM 867 O O . PRO A 1 107 ? -15.439 2.432 6.567 1.00 86.69 107 PRO A O 1
ATOM 870 N N . PHE A 1 108 ? -15.083 0.680 5.202 1.00 88.56 108 PHE A N 1
ATOM 871 C CA . PHE A 1 108 ? -16.078 -0.209 5.806 1.00 88.56 108 PHE A CA 1
ATOM 872 C C . PHE A 1 108 ? -15.498 -1.046 6.948 1.00 88.56 108 PHE A C 1
ATOM 874 O O . PHE A 1 108 ? -16.144 -1.195 7.984 1.00 88.56 108 PHE A O 1
ATOM 881 N N . TYR A 1 109 ? -14.273 -1.549 6.783 1.00 85.62 109 TYR A N 1
ATOM 882 C CA . TYR A 1 109 ? -13.607 -2.448 7.727 1.00 85.62 109 TYR A CA 1
ATOM 883 C C . TYR A 1 109 ? -12.371 -1.786 8.339 1.00 85.62 109 TYR A C 1
ATOM 885 O O . TYR A 1 109 ? -11.240 -2.212 8.125 1.00 85.62 109 TYR A O 1
ATOM 893 N N . ARG A 1 110 ? -12.589 -0.739 9.141 1.00 85.06 110 ARG A N 1
ATOM 894 C CA . ARG A 1 110 ? -11.541 0.103 9.755 1.00 85.06 110 ARG A CA 1
ATOM 895 C C . ARG A 1 110 ? -10.796 -0.576 10.914 1.00 85.06 110 ARG A C 1
ATOM 897 O O . ARG A 1 110 ? -10.587 0.015 11.970 1.00 85.06 110 ARG A O 1
ATOM 904 N N . LYS A 1 111 ? -10.406 -1.836 10.735 1.00 90.06 111 LYS A N 1
ATOM 905 C CA . LYS A 1 111 ? -9.605 -2.583 11.702 1.00 90.06 111 LYS A CA 1
ATOM 906 C C . LYS A 1 111 ? -8.128 -2.211 11.583 1.00 90.06 111 LYS A C 1
ATOM 908 O O . LYS A 1 111 ? -7.607 -2.027 10.483 1.00 90.06 111 LYS A O 1
ATOM 913 N N . GLN A 1 112 ? -7.436 -2.171 12.720 1.00 90.44 112 GLN A N 1
ATOM 914 C CA . GLN A 1 112 ? -5.994 -1.901 12.783 1.00 90.44 112 GLN A CA 1
ATOM 915 C C . GLN A 1 112 ? -5.167 -2.951 12.017 1.00 90.44 112 GLN A C 1
ATOM 917 O O . GLN A 1 112 ? -4.154 -2.633 11.399 1.00 90.44 112 GLN A O 1
ATOM 922 N N . SER A 1 113 ? -5.633 -4.196 12.020 1.00 92.88 113 SER A N 1
ATOM 923 C CA . SER A 1 113 ? -5.062 -5.328 11.291 1.00 92.88 113 SER A CA 1
ATOM 924 C C . SER A 1 113 ? -5.141 -5.146 9.765 1.00 92.88 113 SER A C 1
ATOM 926 O O . SER A 1 113 ? -4.137 -5.322 9.075 1.00 92.88 113 SER A O 1
ATOM 928 N N . LEU A 1 114 ? -6.291 -4.699 9.239 1.00 93.19 114 LEU A N 1
ATOM 929 C CA . LEU A 1 114 ? -6.441 -4.351 7.823 1.00 93.19 114 LEU A CA 1
ATOM 930 C C . LEU A 1 114 ? -5.601 -3.119 7.465 1.00 93.19 114 LEU A C 1
ATOM 932 O O . LEU A 1 114 ? -4.959 -3.101 6.418 1.00 93.19 114 LEU A O 1
ATOM 936 N N . LEU A 1 115 ? -5.549 -2.112 8.345 1.00 93.19 115 LEU A N 1
ATOM 937 C CA . LEU A 1 115 ? -4.684 -0.946 8.156 1.00 93.19 115 LEU A CA 1
ATOM 938 C C . LEU A 1 115 ? -3.212 -1.363 8.006 1.00 93.19 115 LEU A C 1
ATOM 940 O O . LEU A 1 115 ? -2.556 -0.947 7.054 1.00 93.19 115 LEU A O 1
ATOM 944 N N . SER A 1 116 ? -2.707 -2.215 8.904 1.00 94.06 116 SER A N 1
ATOM 945 C CA . SER A 1 116 ? -1.346 -2.766 8.827 1.00 94.06 116 SER A CA 1
ATOM 946 C C . SER A 1 116 ? -1.096 -3.453 7.481 1.00 94.06 116 SER A C 1
ATOM 948 O O . SER A 1 116 ? -0.114 -3.145 6.806 1.00 94.06 116 SER A O 1
ATOM 950 N N . ALA A 1 117 ? -2.025 -4.300 7.033 1.00 93.88 117 ALA A N 1
ATOM 951 C CA . ALA A 1 117 ? -1.921 -5.003 5.759 1.00 93.88 117 ALA A CA 1
ATOM 952 C C . ALA A 1 117 ? -1.874 -4.056 4.544 1.00 93.88 117 ALA A C 1
ATOM 954 O O . ALA A 1 117 ? -1.044 -4.233 3.647 1.00 93.88 117 ALA A O 1
ATOM 955 N N . LEU A 1 118 ? -2.712 -3.016 4.525 1.00 93.50 118 LEU A N 1
ATOM 956 C CA . LEU A 1 118 ? -2.736 -2.022 3.448 1.00 93.50 118 LEU A CA 1
ATOM 957 C C . LEU A 1 118 ? -1.488 -1.128 3.450 1.00 93.50 118 LEU A C 1
ATOM 959 O O . LEU A 1 118 ? -0.985 -0.782 2.381 1.00 93.50 118 LEU A O 1
ATOM 963 N N . ILE A 1 119 ? -0.936 -0.804 4.623 1.00 93.06 119 ILE A N 1
ATOM 964 C CA . ILE A 1 119 ? 0.350 -0.102 4.744 1.00 93.06 119 ILE A CA 1
ATOM 965 C C . ILE A 1 119 ? 1.491 -0.982 4.224 1.00 93.06 119 ILE A C 1
ATOM 967 O O . ILE A 1 119 ? 2.339 -0.502 3.473 1.00 93.06 119 ILE A O 1
ATOM 971 N N . CYS A 1 120 ? 1.515 -2.268 4.579 1.00 93.06 120 CYS A N 1
ATOM 972 C CA . CYS A 1 120 ? 2.493 -3.227 4.069 1.00 93.06 120 CYS A CA 1
ATOM 973 C C . CYS A 1 120 ? 2.449 -3.333 2.539 1.00 93.06 120 CYS A C 1
ATOM 975 O O . CYS A 1 120 ? 3.503 -3.338 1.900 1.00 93.06 120 CYS A O 1
ATOM 977 N N . LEU A 1 121 ? 1.255 -3.330 1.944 1.00 90.62 121 LEU A N 1
ATOM 978 C CA . LEU A 1 121 ? 1.081 -3.289 0.492 1.00 90.62 121 LEU A CA 1
ATOM 979 C C . LEU A 1 121 ? 1.555 -1.951 -0.117 1.00 90.62 121 LEU A C 1
ATOM 981 O O . LEU A 1 121 ? 2.276 -1.938 -1.114 1.00 90.62 121 LEU A O 1
ATOM 985 N N . ALA A 1 122 ? 1.187 -0.815 0.481 1.00 90.06 122 ALA A N 1
ATOM 986 C CA . ALA A 1 122 ? 1.557 0.512 -0.017 1.00 90.06 122 ALA A CA 1
ATOM 987 C C . ALA A 1 122 ? 3.071 0.769 0.049 1.00 90.06 122 ALA A C 1
ATOM 989 O O . ALA A 1 122 ? 3.698 1.116 -0.953 1.00 90.06 122 ALA A O 1
ATOM 990 N N . PHE A 1 123 ? 3.666 0.579 1.226 1.00 89.19 123 PHE A N 1
ATOM 991 C CA . PHE A 1 123 ? 5.065 0.906 1.480 1.00 89.19 123 PHE A CA 1
ATOM 992 C C . PHE A 1 123 ? 6.002 -0.270 1.217 1.00 89.19 123 PHE A C 1
ATOM 994 O O . PHE A 1 123 ? 7.025 -0.097 0.565 1.00 89.19 123 PHE A O 1
ATOM 1001 N N . GLY A 1 124 ? 5.684 -1.474 1.683 1.00 89.19 124 GLY A N 1
ATOM 1002 C CA . GLY A 1 124 ? 6.569 -2.621 1.484 1.00 89.19 124 GLY A CA 1
ATOM 1003 C C . GLY A 1 124 ? 6.624 -3.021 0.017 1.00 89.19 124 GLY A C 1
ATOM 1004 O O . GLY A 1 124 ? 7.654 -2.892 -0.655 1.00 89.19 124 GLY A O 1
ATOM 1005 N N . ASP A 1 125 ? 5.493 -3.476 -0.512 1.00 85.25 125 ASP A N 1
ATOM 1006 C CA . ASP A 1 125 ? 5.436 -3.935 -1.895 1.00 85.25 125 ASP A CA 1
ATOM 1007 C C . ASP A 1 125 ? 5.724 -2.793 -2.895 1.00 85.25 125 ASP A C 1
ATOM 1009 O O . ASP A 1 125 ? 6.487 -2.980 -3.853 1.00 85.25 125 ASP A O 1
ATOM 1013 N N . GLY A 1 126 ? 5.195 -1.590 -2.646 1.00 83.62 126 GLY A N 1
ATOM 1014 C CA . GLY A 1 126 ? 5.455 -0.396 -3.454 1.00 83.62 126 GLY A CA 1
ATOM 1015 C C . GLY A 1 126 ? 6.944 -0.050 -3.593 1.00 83.62 126 GLY A C 1
ATOM 1016 O O . GLY A 1 126 ? 7.431 0.112 -4.717 1.00 83.62 126 GLY A O 1
ATOM 1017 N N . PHE A 1 127 ? 7.697 -0.008 -2.485 1.00 84.69 127 PHE A N 1
ATOM 1018 C CA . PHE A 1 127 ? 9.117 0.366 -2.514 1.00 84.69 127 PHE A CA 1
ATOM 1019 C C . PHE A 1 127 ? 10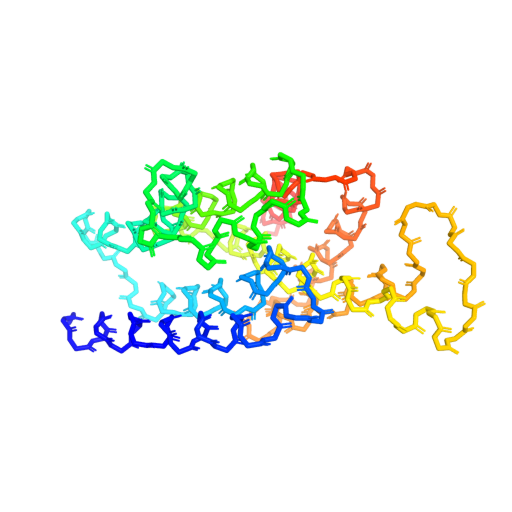.062 -0.779 -2.904 1.00 84.69 127 PHE A C 1
ATOM 1021 O O . PHE A 1 127 ? 11.170 -0.527 -3.383 1.00 84.69 127 PHE A O 1
ATOM 1028 N N . SER A 1 128 ? 9.629 -2.038 -2.805 1.00 85.19 128 SER A N 1
ATOM 1029 C CA . SER A 1 128 ? 10.450 -3.193 -3.199 1.00 85.19 128 SER A CA 1
ATOM 1030 C C . SER A 1 128 ? 10.952 -3.128 -4.654 1.00 85.19 128 SER A C 1
ATOM 1032 O O . SER A 1 128 ? 12.009 -3.670 -4.982 1.00 85.19 128 SER A O 1
ATOM 1034 N N . ALA A 1 129 ? 10.230 -2.429 -5.537 1.00 78.38 129 ALA A N 1
ATOM 1035 C CA . ALA A 1 129 ? 10.608 -2.252 -6.938 1.00 78.38 129 ALA A CA 1
ATOM 1036 C C . ALA A 1 129 ? 11.889 -1.420 -7.119 1.00 78.38 129 ALA A C 1
ATOM 1038 O O . ALA A 1 129 ? 12.663 -1.685 -8.043 1.00 78.38 129 ALA A O 1
ATOM 1039 N N . PHE A 1 130 ? 12.164 -0.472 -6.217 1.00 78.94 130 PHE A N 1
ATOM 1040 C CA . PHE A 1 130 ? 13.400 0.317 -6.236 1.00 78.94 130 PHE A CA 1
ATOM 1041 C C . PHE A 1 130 ? 14.633 -0.534 -5.914 1.00 78.94 130 PHE A C 1
ATOM 1043 O O . PHE A 1 130 ? 15.737 -0.213 -6.355 1.00 78.94 130 PHE A O 1
ATOM 1050 N N . GLY A 1 131 ? 14.448 -1.673 -5.243 1.00 79.94 131 GLY A N 1
ATOM 1051 C CA . GLY A 1 131 ? 15.534 -2.604 -4.947 1.00 79.94 131 GLY A CA 1
ATOM 1052 C C . GLY A 1 131 ? 16.134 -3.270 -6.177 1.00 79.94 131 GLY A C 1
ATOM 1053 O O . GLY A 1 131 ? 17.266 -3.739 -6.118 1.00 79.94 131 GLY A O 1
ATOM 1054 N N . SER A 1 132 ? 15.428 -3.275 -7.312 1.00 74.25 132 SER A N 1
ATOM 1055 C CA . SER A 1 132 ? 16.002 -3.719 -8.587 1.00 74.25 132 SER A CA 1
ATOM 1056 C C . SER A 1 132 ? 17.046 -2.732 -9.125 1.00 74.25 132 SER A C 1
ATOM 1058 O O . SER A 1 132 ? 18.062 -3.152 -9.673 1.00 74.25 132 SER A O 1
ATOM 1060 N N . ASN A 1 133 ? 16.840 -1.428 -8.918 1.00 76.88 133 ASN A N 1
ATOM 1061 C CA . ASN A 1 133 ? 17.804 -0.393 -9.292 1.00 76.88 133 ASN A CA 1
ATOM 1062 C C . ASN A 1 133 ? 19.006 -0.400 -8.345 1.00 76.88 133 ASN A C 1
ATOM 1064 O O . ASN A 1 133 ? 20.143 -0.343 -8.807 1.00 76.88 133 ASN A O 1
ATOM 1068 N N . LEU A 1 134 ? 18.760 -0.546 -7.040 1.00 79.44 134 LEU A N 1
ATOM 1069 C CA . LEU A 1 134 ? 19.826 -0.652 -6.044 1.00 79.44 134 LEU A CA 1
ATOM 1070 C C . LEU A 1 134 ? 20.699 -1.895 -6.283 1.00 79.44 134 LEU A C 1
ATOM 1072 O O . LEU A 1 134 ? 21.920 -1.794 -6.310 1.00 79.44 134 LEU A O 1
ATOM 1076 N N . ALA A 1 135 ? 20.084 -3.041 -6.580 1.00 83.31 135 ALA A N 1
ATOM 1077 C CA . ALA A 1 135 ? 20.802 -4.269 -6.907 1.00 83.31 135 ALA A CA 1
ATOM 1078 C C . ALA A 1 135 ? 21.702 -4.144 -8.145 1.00 83.31 135 ALA A C 1
ATOM 1080 O O . ALA A 1 135 ? 22.788 -4.717 -8.157 1.00 83.31 135 ALA A O 1
ATOM 1081 N N . LYS A 1 136 ? 21.293 -3.380 -9.171 1.00 80.88 136 LYS A N 1
ATOM 1082 C CA . LYS A 1 136 ? 22.149 -3.099 -10.339 1.00 80.88 136 LYS A CA 1
ATOM 1083 C C . LYS A 1 136 ? 23.402 -2.319 -9.945 1.00 80.88 136 LYS A C 1
ATOM 1085 O O . LYS A 1 136 ? 24.484 -2.650 -10.417 1.00 80.88 136 LYS A O 1
ATOM 1090 N N . ILE A 1 137 ? 23.260 -1.318 -9.073 1.00 81.81 137 ILE A N 1
ATOM 1091 C CA . ILE A 1 137 ? 24.384 -0.519 -8.560 1.00 81.81 137 ILE A CA 1
ATOM 1092 C C . ILE A 1 137 ? 25.319 -1.399 -7.722 1.00 81.81 137 ILE A C 1
ATOM 1094 O O . ILE A 1 137 ? 26.532 -1.367 -7.905 1.00 81.81 137 ILE A O 1
ATOM 1098 N N . LEU A 1 138 ? 24.749 -2.236 -6.853 1.00 84.50 138 LEU A N 1
ATOM 1099 C CA . LEU A 1 138 ? 25.488 -3.136 -5.964 1.00 84.50 138 LEU A CA 1
ATOM 1100 C C . LEU A 1 138 ? 25.994 -4.417 -6.649 1.00 84.50 138 LEU A C 1
ATOM 1102 O O . LEU A 1 138 ? 26.631 -5.243 -6.000 1.00 84.50 138 LEU A O 1
ATOM 1106 N N . LYS A 1 139 ? 25.720 -4.598 -7.949 1.00 84.00 139 LYS A N 1
ATOM 1107 C CA . LYS A 1 139 ? 26.041 -5.812 -8.722 1.00 84.00 139 LYS A CA 1
ATOM 1108 C C . LYS A 1 139 ? 25.533 -7.101 -8.052 1.00 84.00 139 LYS A C 1
ATOM 1110 O O . LYS A 1 139 ? 26.164 -8.155 -8.138 1.00 84.00 139 LYS A O 1
ATOM 1115 N N . GLU A 1 140 ? 24.378 -7.032 -7.394 1.00 83.12 140 GLU A N 1
ATOM 1116 C CA . GLU A 1 140 ? 23.749 -8.191 -6.764 1.00 83.12 140 GLU A CA 1
ATOM 1117 C C . GLU A 1 140 ? 23.196 -9.148 -7.825 1.00 83.12 140 GLU A C 1
ATOM 1119 O O . GLU A 1 140 ? 22.426 -8.756 -8.707 1.00 83.12 140 GLU A O 1
ATOM 1124 N N . LYS A 1 141 ? 23.519 -10.440 -7.697 1.00 74.12 141 LYS A N 1
ATOM 1125 C CA . LYS A 1 141 ? 22.809 -11.483 -8.443 1.00 74.12 141 LYS A CA 1
ATOM 1126 C C . LYS A 1 141 ? 21.385 -11.617 -7.910 1.00 74.12 141 LYS A C 1
ATOM 1128 O O . LYS A 1 141 ? 21.157 -11.645 -6.700 1.00 74.12 141 LYS A O 1
ATOM 1133 N N . GLN A 1 142 ? 20.429 -11.746 -8.824 1.00 69.25 142 GLN A N 1
ATOM 1134 C CA . GLN A 1 142 ? 19.077 -12.158 -8.468 1.00 69.25 142 GLN A CA 1
ATOM 1135 C C . GLN A 1 142 ? 19.136 -13.563 -7.864 1.00 69.25 142 GLN A C 1
ATOM 1137 O O . GLN A 1 142 ? 19.696 -14.478 -8.461 1.00 69.25 142 GLN A O 1
ATOM 1142 N N . TRP A 1 143 ? 18.616 -13.707 -6.646 1.00 61.72 143 TRP A N 1
ATOM 1143 C CA . TRP A 1 143 ? 18.601 -14.987 -5.930 1.00 61.72 143 TRP A CA 1
ATOM 1144 C C . TRP A 1 143 ? 17.367 -15.819 -6.303 1.00 61.72 143 TRP A C 1
ATOM 1146 O O . TRP A 1 143 ? 17.414 -17.042 -6.293 1.00 61.72 143 TRP A O 1
ATOM 1156 N N . THR A 1 144 ? 16.287 -15.139 -6.697 1.00 69.19 144 THR A N 1
ATOM 1157 C CA . THR A 1 144 ? 15.074 -15.704 -7.303 1.00 69.19 144 THR A CA 1
ATOM 1158 C C . THR A 1 144 ? 14.540 -14.705 -8.345 1.00 69.19 144 THR A C 1
ATOM 1160 O O . THR A 1 144 ? 15.293 -14.241 -9.194 1.00 69.19 144 THR A O 1
ATOM 1163 N N . ASN A 1 145 ? 13.272 -14.290 -8.244 1.00 64.12 145 ASN A N 1
ATOM 1164 C CA . ASN A 1 145 ? 12.685 -13.187 -9.016 1.00 64.12 145 ASN A CA 1
ATOM 1165 C C . ASN A 1 145 ? 12.816 -11.827 -8.303 1.00 64.12 145 ASN A C 1
ATOM 1167 O O . ASN A 1 145 ? 12.397 -10.797 -8.835 1.00 64.12 145 ASN A O 1
ATOM 1171 N N . LYS A 1 146 ? 13.369 -11.819 -7.086 1.00 72.19 146 LYS A N 1
ATOM 1172 C CA . LYS A 1 146 ? 13.609 -10.631 -6.262 1.00 72.19 146 LYS A CA 1
ATOM 1173 C C . LYS A 1 146 ? 15.088 -10.535 -5.903 1.00 72.19 146 LYS A C 1
ATOM 1175 O O . LYS A 1 146 ? 15.796 -11.536 -5.795 1.00 72.19 146 LYS A O 1
ATOM 1180 N N . THR A 1 147 ? 15.550 -9.305 -5.729 1.00 84.88 147 THR A N 1
ATOM 1181 C CA . THR A 1 147 ? 16.901 -9.001 -5.248 1.00 84.88 147 THR A CA 1
ATOM 1182 C C . THR A 1 147 ? 16.888 -8.919 -3.726 1.00 84.88 147 THR A C 1
ATOM 1184 O O . THR A 1 147 ? 15.848 -8.613 -3.134 1.00 84.88 147 THR A O 1
ATOM 1187 N N . ARG A 1 148 ? 18.034 -9.159 -3.078 1.00 86.00 148 ARG A N 1
ATOM 1188 C CA . ARG A 1 148 ? 18.153 -8.996 -1.619 1.00 86.00 148 ARG A CA 1
ATOM 1189 C C . ARG A 1 148 ? 17.838 -7.559 -1.223 1.00 86.00 148 ARG A C 1
ATOM 1191 O O . ARG A 1 148 ? 17.042 -7.339 -0.316 1.00 86.00 148 ARG A O 1
ATOM 1198 N N . SER A 1 149 ? 18.347 -6.605 -2.000 1.00 87.31 149 SER A N 1
ATOM 1199 C CA . SER A 1 149 ? 17.984 -5.191 -1.907 1.00 87.31 149 SER A CA 1
ATOM 1200 C C . SER A 1 149 ? 16.467 -4.938 -1.978 1.00 87.31 149 SER A C 1
ATOM 1202 O O . SER A 1 149 ? 15.941 -4.120 -1.230 1.00 87.31 149 SER A O 1
ATOM 1204 N N . GLY A 1 150 ? 15.731 -5.645 -2.844 1.00 87.69 150 GLY A N 1
ATOM 1205 C CA . GLY A 1 150 ? 14.272 -5.522 -2.961 1.00 87.69 150 GLY A CA 1
ATOM 1206 C C . GLY A 1 150 ? 13.514 -6.054 -1.749 1.00 87.69 150 GLY A C 1
ATOM 1207 O O . GLY A 1 150 ? 12.582 -5.398 -1.286 1.00 87.69 150 GLY A O 1
ATOM 1208 N N . SER A 1 151 ? 13.926 -7.205 -1.215 1.00 89.62 151 SER A N 1
ATOM 1209 C CA . SER A 1 151 ? 13.348 -7.762 0.015 1.00 89.62 151 SER A CA 1
ATOM 1210 C C . SER A 1 151 ? 13.656 -6.889 1.231 1.00 89.62 151 SER A C 1
ATOM 1212 O O . SER A 1 151 ? 12.772 -6.642 2.046 1.00 89.62 151 SER A O 1
ATOM 1214 N N . LEU A 1 152 ? 14.883 -6.370 1.328 1.00 91.00 152 LEU A N 1
ATOM 1215 C CA . LEU A 1 152 ? 15.283 -5.469 2.406 1.00 91.00 152 LEU A CA 1
ATOM 1216 C C . LEU A 1 152 ? 14.462 -4.176 2.379 1.00 91.00 152 LEU A C 1
ATOM 1218 O O . LEU A 1 152 ? 13.932 -3.771 3.408 1.00 91.00 152 LEU A O 1
ATOM 1222 N N . LEU A 1 153 ? 14.303 -3.556 1.206 1.00 90.19 153 LEU A N 1
ATOM 1223 C CA . LEU A 1 153 ? 13.457 -2.370 1.068 1.00 90.19 153 LEU A CA 1
ATOM 1224 C C . LEU A 1 153 ? 11.993 -2.667 1.389 1.00 90.19 153 LEU A C 1
ATOM 1226 O O . LEU A 1 153 ? 11.352 -1.847 2.035 1.00 90.19 153 LEU A O 1
ATOM 1230 N N . CYS A 1 154 ? 11.476 -3.834 0.990 1.00 91.62 154 CYS A N 1
ATOM 1231 C CA . CYS A 1 154 ? 10.124 -4.254 1.353 1.00 91.62 154 CYS A CA 1
ATOM 1232 C C . CYS A 1 154 ? 9.940 -4.241 2.876 1.00 91.62 154 CYS A C 1
ATOM 1234 O O . CYS A 1 154 ? 9.064 -3.540 3.377 1.00 91.62 154 CYS A O 1
ATOM 1236 N N . PHE A 1 155 ? 10.831 -4.925 3.597 1.00 95.00 155 PHE A N 1
ATOM 1237 C CA . PHE A 1 155 ? 10.810 -5.012 5.053 1.00 95.00 155 PHE A CA 1
ATOM 1238 C C . PHE A 1 155 ? 10.952 -3.643 5.735 1.00 95.00 155 PHE A C 1
ATOM 1240 O O . PHE A 1 155 ? 10.162 -3.278 6.607 1.00 95.00 155 PHE A O 1
ATOM 1247 N N . VAL A 1 156 ? 11.967 -2.870 5.342 1.00 94.44 156 VAL A N 1
ATOM 1248 C CA . VAL A 1 156 ? 12.295 -1.585 5.971 1.00 94.44 156 VAL A CA 1
ATOM 1249 C C . VAL A 1 156 ? 11.168 -0.578 5.742 1.00 94.44 156 VAL A C 1
ATOM 1251 O O . VAL A 1 156 ? 10.695 0.050 6.690 1.00 94.44 156 VAL A O 1
ATOM 1254 N N . CYS A 1 157 ? 10.685 -0.448 4.506 1.00 93.12 157 CYS A N 1
ATOM 1255 C CA . CYS A 1 157 ? 9.625 0.498 4.180 1.00 93.12 157 CYS A CA 1
ATOM 1256 C C . CYS A 1 157 ? 8.282 0.092 4.794 1.00 93.12 157 CYS A C 1
ATOM 1258 O O . CYS A 1 157 ? 7.565 0.970 5.267 1.00 93.12 157 CYS A O 1
ATOM 1260 N N . SER A 1 158 ? 7.940 -1.202 4.863 1.00 94.62 158 SER A N 1
ATOM 1261 C CA . SER A 1 158 ? 6.727 -1.624 5.575 1.00 94.62 158 SER A CA 1
ATOM 1262 C C . SER A 1 158 ? 6.814 -1.347 7.073 1.00 94.62 158 SER A C 1
ATOM 1264 O O . SER A 1 158 ? 5.812 -0.962 7.672 1.00 94.62 158 SER A O 1
ATOM 1266 N N . TYR A 1 159 ? 7.990 -1.501 7.688 1.00 96.00 159 TYR A N 1
ATOM 1267 C CA . TYR A 1 159 ? 8.169 -1.240 9.115 1.00 96.00 159 TYR A CA 1
ATOM 1268 C C . TYR A 1 159 ? 8.004 0.250 9.420 1.00 96.00 159 TYR A C 1
ATOM 1270 O O . TYR A 1 159 ? 7.171 0.630 10.243 1.00 96.00 159 TYR A O 1
ATOM 1278 N N . PHE A 1 160 ? 8.741 1.108 8.709 1.00 93.81 160 PHE A N 1
ATOM 1279 C CA . PHE A 1 160 ? 8.660 2.556 8.905 1.00 93.81 160 PHE A CA 1
ATOM 1280 C C . PHE A 1 160 ? 7.314 3.138 8.470 1.00 93.81 160 PHE A C 1
ATOM 1282 O O . PHE A 1 160 ? 6.810 4.041 9.132 1.00 93.81 160 PHE A O 1
ATOM 1289 N N . GLY A 1 161 ? 6.691 2.590 7.424 1.00 91.88 161 GLY A N 1
ATOM 1290 C CA . GLY A 1 161 ? 5.328 2.944 7.037 1.00 91.88 161 GLY A CA 1
ATOM 1291 C C . GLY A 1 161 ? 4.345 2.673 8.174 1.00 91.88 161 GLY A C 1
ATOM 1292 O O . GLY A 1 161 ? 3.604 3.559 8.575 1.00 91.88 161 GLY A O 1
ATOM 1293 N N . GLN A 1 162 ? 4.387 1.485 8.780 1.00 94.38 162 GLN A N 1
ATOM 1294 C CA . GLN A 1 162 ? 3.513 1.159 9.913 1.00 94.38 162 GLN A CA 1
ATOM 1295 C C . GLN A 1 162 ? 3.774 2.061 11.125 1.00 94.38 162 GLN A C 1
ATOM 1297 O O . GLN A 1 162 ? 2.831 2.474 11.804 1.00 94.38 162 GLN A O 1
ATOM 1302 N N . LYS A 1 163 ? 5.034 2.447 11.348 1.00 94.12 163 LYS A N 1
ATOM 1303 C CA . LYS A 1 163 ? 5.403 3.423 12.376 1.00 94.12 163 LYS A CA 1
ATOM 1304 C C . LYS A 1 163 ? 4.871 4.823 12.127 1.00 94.12 163 LYS A C 1
ATOM 1306 O O . LYS A 1 163 ? 4.363 5.430 13.065 1.00 94.12 163 LYS A O 1
ATOM 1311 N N . ALA A 1 164 ? 4.928 5.308 10.891 1.00 89.44 164 ALA A N 1
ATOM 1312 C CA . ALA A 1 164 ? 4.371 6.608 10.524 1.00 89.44 164 ALA A CA 1
ATOM 1313 C C . ALA A 1 164 ? 2.853 6.685 10.775 1.00 89.44 164 ALA A C 1
ATOM 1315 O O . ALA A 1 164 ? 2.323 7.759 11.035 1.00 89.44 164 ALA A O 1
ATOM 1316 N N . PHE A 1 165 ? 2.168 5.539 10.759 1.00 91.12 165 PHE A N 1
ATOM 1317 C CA . PHE A 1 165 ? 0.741 5.405 11.060 1.00 91.12 165 PHE A CA 1
ATOM 1318 C C . PHE A 1 165 ? 0.452 4.989 12.516 1.00 91.12 165 PHE A C 1
ATOM 1320 O O . PHE A 1 165 ? -0.672 4.611 12.841 1.00 91.12 165 PHE A O 1
ATOM 1327 N N . GLY A 1 166 ? 1.449 5.052 13.405 1.00 91.19 166 GLY A N 1
ATOM 1328 C CA . GLY A 1 166 ? 1.263 4.863 14.847 1.00 91.19 166 GLY A CA 1
ATOM 1329 C C . GLY A 1 166 ? 1.108 3.412 15.315 1.00 91.19 166 GLY A C 1
ATOM 1330 O O . GLY A 1 166 ? 0.661 3.184 16.437 1.00 91.19 166 GLY A O 1
ATOM 1331 N N . LEU A 1 167 ? 1.468 2.411 14.503 1.00 92.69 167 LEU A N 1
ATOM 1332 C CA . LEU A 1 167 ? 1.371 1.005 14.911 1.00 92.69 167 LEU A CA 1
ATOM 1333 C C . LEU A 1 167 ? 2.471 0.594 15.913 1.00 92.69 167 LEU A C 1
ATOM 1335 O O . LEU A 1 167 ? 3.600 1.107 15.930 1.00 92.69 167 LEU A O 1
ATOM 1339 N N . GLY A 1 168 ? 2.147 -0.384 16.767 1.00 93.62 168 GLY A N 1
ATOM 1340 C CA . GLY A 1 168 ? 3.063 -0.896 17.790 1.00 93.62 168 GLY A CA 1
ATOM 1341 C C . GLY A 1 168 ? 4.310 -1.562 17.192 1.00 93.62 168 GLY A C 1
ATOM 1342 O O . GLY A 1 168 ? 4.286 -2.029 16.053 1.00 93.62 168 GLY A O 1
ATOM 1343 N N . ASN A 1 169 ? 5.408 -1.637 17.959 1.00 95.12 169 ASN A N 1
ATOM 1344 C CA . ASN A 1 169 ? 6.669 -2.260 17.505 1.00 95.12 169 ASN A CA 1
ATOM 1345 C C . ASN A 1 169 ? 6.454 -3.699 17.015 1.00 95.12 169 ASN A C 1
ATOM 1347 O O . ASN A 1 169 ? 6.839 -4.033 15.899 1.00 95.12 169 ASN A O 1
ATOM 1351 N N . LEU A 1 170 ? 5.790 -4.526 17.830 1.00 94.00 170 LEU A N 1
ATOM 1352 C CA . LEU A 1 170 ? 5.568 -5.938 17.517 1.00 94.00 170 LEU A CA 1
ATOM 1353 C C . LEU A 1 170 ? 4.676 -6.128 16.283 1.00 94.00 170 LEU A C 1
ATOM 1355 O O . LEU A 1 170 ? 5.012 -6.917 15.408 1.00 94.00 170 LEU A O 1
ATOM 1359 N N . GLN A 1 171 ? 3.587 -5.358 16.177 1.00 93.56 171 GLN A N 1
ATOM 1360 C CA . GLN A 1 171 ? 2.711 -5.363 14.998 1.00 93.56 171 GLN A CA 1
ATOM 1361 C C . GLN A 1 171 ? 3.495 -4.979 13.740 1.00 93.56 171 GLN A C 1
ATOM 1363 O O . GLN A 1 171 ? 3.451 -5.698 12.744 1.00 93.56 171 GLN A O 1
ATOM 1368 N N . SER A 1 172 ? 4.277 -3.897 13.818 1.00 95.50 172 SER A N 1
ATOM 1369 C CA . SER A 1 172 ? 5.087 -3.402 12.701 1.00 95.50 172 SER A CA 1
ATOM 1370 C C . SER A 1 172 ? 6.125 -4.429 12.254 1.00 95.50 172 SER A C 1
ATOM 1372 O O . SER A 1 172 ? 6.310 -4.645 11.055 1.00 95.50 172 SER A O 1
ATOM 1374 N N . LEU A 1 173 ? 6.779 -5.096 13.209 1.00 96.56 173 LEU A N 1
ATOM 1375 C CA . LEU A 1 173 ? 7.763 -6.140 12.942 1.00 96.56 173 LEU A CA 1
ATOM 1376 C C . LEU A 1 173 ? 7.112 -7.347 12.259 1.00 96.56 173 LEU A C 1
ATOM 1378 O O . LEU A 1 173 ? 7.517 -7.709 11.157 1.00 96.56 173 LEU A O 1
ATOM 1382 N N . VAL A 1 174 ? 6.067 -7.919 12.865 1.00 95.69 174 VAL A N 1
ATOM 1383 C CA . VAL A 1 174 ? 5.360 -9.095 12.330 1.00 95.69 174 VAL A CA 1
ATOM 1384 C C . VAL A 1 174 ? 4.796 -8.800 10.943 1.00 95.69 174 VAL A C 1
ATOM 1386 O O . VAL A 1 174 ? 5.032 -9.565 10.012 1.00 95.69 174 VAL A O 1
ATOM 1389 N N . GLY A 1 175 ? 4.130 -7.657 10.764 1.00 94.56 175 GLY A N 1
ATOM 1390 C CA . GLY A 1 175 ? 3.562 -7.271 9.473 1.00 94.56 175 GLY A CA 1
ATOM 1391 C C . GLY A 1 175 ? 4.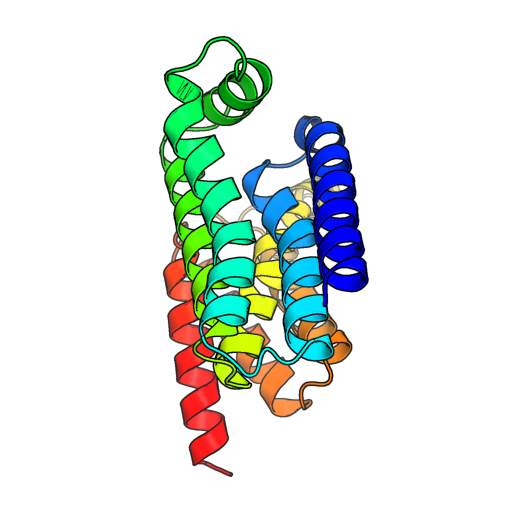628 -7.126 8.389 1.00 94.56 175 GLY A C 1
ATOM 1392 O O . GLY A 1 175 ? 4.424 -7.555 7.258 1.00 94.56 175 GLY A O 1
ATOM 1393 N N . SER A 1 176 ? 5.803 -6.596 8.737 1.00 96.00 176 SER A N 1
ATOM 1394 C CA . SER A 1 176 ? 6.916 -6.444 7.791 1.00 96.00 176 SER A CA 1
ATOM 1395 C C . SER A 1 176 ? 7.551 -7.776 7.403 1.00 96.00 176 SER A C 1
ATOM 1397 O O . SER A 1 176 ? 7.870 -7.980 6.231 1.00 96.00 176 SER A O 1
ATOM 1399 N N . ILE A 1 177 ? 7.691 -8.703 8.357 1.00 95.62 177 ILE A N 1
ATOM 1400 C CA . ILE A 1 177 ? 8.170 -10.066 8.090 1.00 95.62 177 ILE A CA 1
ATOM 1401 C C . ILE A 1 177 ? 7.203 -10.775 7.141 1.00 95.62 177 ILE A C 1
ATOM 1403 O O . ILE A 1 177 ? 7.621 -11.253 6.088 1.00 95.62 177 ILE A O 1
ATOM 1407 N N . ILE A 1 178 ? 5.912 -10.799 7.482 1.00 94.81 178 ILE A N 1
ATOM 1408 C CA . ILE A 1 178 ? 4.890 -11.491 6.691 1.00 94.81 178 ILE A CA 1
ATOM 1409 C C . ILE A 1 178 ? 4.769 -10.881 5.297 1.00 94.81 178 ILE A C 1
ATOM 1411 O O . ILE A 1 178 ? 4.7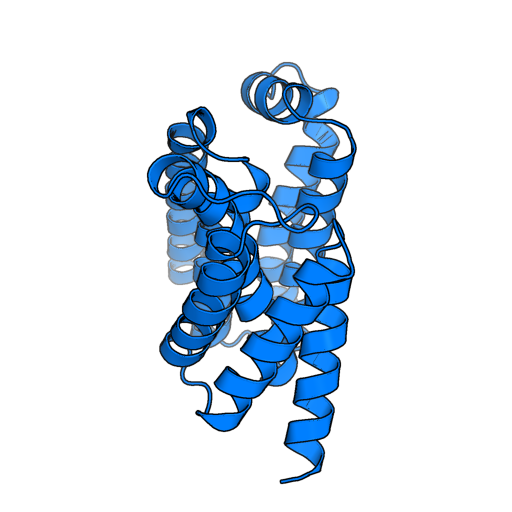57 -11.627 4.323 1.00 94.81 178 ILE A O 1
ATOM 1415 N N . CYS A 1 179 ? 4.770 -9.551 5.178 1.00 92.94 179 CYS A N 1
ATOM 1416 C CA . CYS A 1 179 ? 4.777 -8.866 3.887 1.00 92.94 179 CYS A CA 1
ATOM 1417 C C . CYS A 1 179 ? 5.976 -9.294 3.027 1.00 92.94 179 CYS A C 1
ATOM 1419 O O . CYS A 1 179 ? 5.810 -9.661 1.866 1.00 92.94 179 CYS A O 1
ATOM 1421 N N . THR A 1 180 ? 7.174 -9.331 3.614 1.00 92.06 180 THR A N 1
ATOM 1422 C CA . THR A 1 180 ? 8.400 -9.717 2.901 1.00 92.06 180 THR A CA 1
ATOM 1423 C C . THR A 1 180 ? 8.366 -11.180 2.456 1.00 92.06 180 THR A C 1
ATOM 1425 O O . THR A 1 180 ? 8.763 -11.488 1.333 1.00 92.06 180 THR A O 1
ATOM 1428 N N . ILE A 1 181 ? 7.870 -12.084 3.308 1.00 90.81 181 ILE A N 1
ATOM 1429 C CA . ILE A 1 181 ? 7.697 -13.507 2.982 1.00 90.81 181 ILE A CA 1
ATOM 1430 C C . ILE A 1 181 ? 6.656 -13.675 1.872 1.00 90.81 181 ILE A C 1
ATOM 1432 O O . ILE A 1 181 ? 6.925 -14.351 0.879 1.00 90.81 181 ILE A O 1
ATOM 1436 N N . ALA A 1 182 ? 5.492 -13.038 2.012 1.00 88.75 182 ALA A N 1
ATOM 1437 C CA . ALA A 1 182 ? 4.413 -13.099 1.035 1.00 88.75 182 ALA A CA 1
ATOM 1438 C C . ALA A 1 182 ? 4.884 -12.600 -0.335 1.00 88.75 182 ALA A C 1
ATOM 1440 O O . ALA A 1 182 ? 4.660 -13.272 -1.335 1.00 88.75 182 ALA A O 1
ATOM 1441 N N . GLU A 1 183 ? 5.622 -11.492 -0.371 1.00 83.69 183 GLU A N 1
ATOM 1442 C CA . GLU A 1 183 ? 6.189 -10.942 -1.603 1.00 83.69 183 GLU A CA 1
ATOM 1443 C C . GLU A 1 183 ? 7.275 -11.843 -2.219 1.00 83.69 183 GLU A C 1
ATOM 1445 O O . GLU A 1 183 ? 7.494 -11.831 -3.432 1.00 83.69 183 GLU A O 1
ATOM 1450 N N . HIS A 1 184 ? 7.971 -12.639 -1.402 1.00 82.75 184 HIS A N 1
ATOM 1451 C CA . HIS A 1 184 ? 8.964 -13.596 -1.885 1.00 82.75 184 HIS A CA 1
ATOM 1452 C C . HIS A 1 184 ? 8.324 -14.859 -2.481 1.00 82.75 184 HIS A C 1
ATOM 1454 O O . HIS A 1 184 ? 8.823 -15.388 -3.476 1.00 82.75 184 HIS A O 1
ATOM 1460 N N . ILE A 1 185 ? 7.225 -15.334 -1.885 1.00 83.56 185 ILE A N 1
ATOM 1461 C CA . ILE A 1 185 ? 6.529 -16.568 -2.278 1.00 83.56 185 ILE A CA 1
ATOM 1462 C C . ILE A 1 185 ? 5.538 -16.302 -3.421 1.00 83.56 185 ILE A C 1
ATOM 1464 O O . ILE A 1 185 ? 5.576 -16.969 -4.458 1.00 83.56 185 ILE A O 1
ATOM 1468 N N . PHE A 1 186 ? 4.666 -15.306 -3.266 1.00 76.69 186 PHE A N 1
ATOM 1469 C CA . PHE A 1 186 ? 3.546 -15.028 -4.164 1.00 76.69 186 PHE A CA 1
ATOM 1470 C C . PHE A 1 186 ? 3.926 -13.933 -5.154 1.00 76.69 186 PHE A C 1
ATOM 1472 O O . PHE A 1 186 ? 3.574 -12.768 -5.012 1.00 76.69 186 PHE A O 1
ATOM 1479 N N . LYS A 1 187 ? 4.663 -14.350 -6.186 1.00 63.56 187 LYS A N 1
ATOM 1480 C CA . LYS A 1 187 ? 5.376 -13.515 -7.166 1.00 63.56 187 LYS A CA 1
ATOM 1481 C C . LYS A 1 187 ? 4.626 -12.301 -7.752 1.00 63.56 187 LYS A C 1
ATOM 1483 O O . LYS A 1 187 ? 5.314 -11.453 -8.323 1.00 63.56 187 LYS A O 1
ATOM 1488 N N . GLN A 1 188 ? 3.288 -12.210 -7.712 1.00 61.59 188 GLN A N 1
ATOM 1489 C CA . GLN A 1 188 ? 2.535 -11.133 -8.388 1.00 61.59 188 GLN A CA 1
ATOM 1490 C C . GLN A 1 188 ? 1.212 -10.682 -7.742 1.00 61.59 188 GLN A C 1
ATOM 1492 O O . GLN A 1 188 ? 0.603 -9.743 -8.261 1.00 61.59 188 GLN A O 1
ATOM 1497 N N . ASP A 1 189 ? 0.784 -11.268 -6.626 1.00 65.56 189 ASP A N 1
ATOM 1498 C CA . ASP A 1 189 ? -0.582 -11.092 -6.129 1.00 65.56 189 ASP A CA 1
ATOM 1499 C C . ASP A 1 189 ? -0.623 -10.242 -4.858 1.00 65.56 189 ASP A C 1
ATOM 1501 O O . ASP A 1 189 ? -0.496 -10.724 -3.731 1.00 65.56 189 ASP A O 1
ATOM 1505 N N . ASN A 1 190 ? -0.895 -8.953 -5.072 1.00 75.12 190 ASN A N 1
ATOM 1506 C CA . ASN A 1 190 ? -1.155 -7.944 -4.039 1.00 75.12 190 ASN A CA 1
ATOM 1507 C C . ASN A 1 190 ? -2.177 -8.421 -2.983 1.00 75.12 190 ASN A C 1
ATOM 1509 O O . ASN A 1 190 ? -2.134 -8.000 -1.828 1.00 75.12 190 ASN A O 1
ATOM 1513 N N . VAL A 1 191 ? -3.094 -9.309 -3.386 1.00 83.12 191 VAL A N 1
ATOM 1514 C CA . VAL A 1 191 ? -4.124 -9.900 -2.527 1.00 83.12 191 VAL A CA 1
ATOM 1515 C C . VAL A 1 191 ? -3.510 -10.770 -1.433 1.00 83.12 191 VAL A C 1
ATOM 1517 O O . VAL A 1 191 ? -3.939 -10.664 -0.288 1.00 83.12 191 VAL A O 1
ATOM 1520 N N . TRP A 1 192 ? -2.487 -11.578 -1.734 1.00 85.81 192 TRP A N 1
ATOM 1521 C CA . TRP A 1 192 ? -1.865 -12.452 -0.733 1.00 85.81 192 TRP A CA 1
ATOM 1522 C C . TRP A 1 192 ? -1.081 -11.665 0.308 1.00 85.81 192 TRP A C 1
ATOM 1524 O O . TRP A 1 192 ? -1.153 -11.997 1.488 1.00 85.81 192 TRP A O 1
ATOM 1534 N N . VAL A 1 193 ? -0.399 -10.587 -0.098 1.00 87.19 193 VAL A N 1
ATOM 1535 C CA . VAL A 1 193 ? 0.266 -9.676 0.848 1.00 87.19 193 VAL A CA 1
ATOM 1536 C C . VAL A 1 193 ? -0.752 -9.137 1.848 1.00 87.19 193 VAL A C 1
ATOM 1538 O O . VAL A 1 193 ? -0.507 -9.191 3.053 1.00 87.19 193 VAL A O 1
ATOM 1541 N N . VAL A 1 194 ? -1.914 -8.678 1.374 1.00 89.81 194 VAL A N 1
ATOM 1542 C CA . VAL A 1 194 ? -2.958 -8.152 2.260 1.00 89.81 194 VAL A CA 1
ATOM 1543 C C . VAL A 1 194 ? -3.586 -9.257 3.102 1.00 89.81 194 VAL A C 1
ATOM 1545 O O . VAL A 1 194 ? -3.666 -9.099 4.313 1.00 89.81 194 VAL A O 1
ATOM 1548 N N . ALA A 1 195 ? -3.984 -10.382 2.508 1.00 90.31 195 ALA A N 1
ATOM 1549 C CA . ALA A 1 195 ? -4.663 -11.467 3.214 1.00 90.31 195 ALA A CA 1
ATOM 1550 C C . ALA A 1 195 ? -3.793 -12.077 4.323 1.00 90.31 195 ALA A C 1
ATOM 1552 O O . ALA A 1 195 ? -4.245 -12.198 5.460 1.00 90.31 195 ALA A O 1
ATOM 1553 N N . LEU A 1 196 ? -2.535 -12.410 4.019 1.00 92.19 196 LEU A N 1
ATOM 1554 C CA . LEU A 1 196 ? -1.621 -13.020 4.987 1.00 92.19 196 LEU A CA 1
ATOM 1555 C C . LEU A 1 196 ? -1.228 -12.034 6.082 1.00 92.19 196 LEU A C 1
ATOM 1557 O O . LEU A 1 196 ? -1.224 -12.397 7.257 1.00 92.19 196 LEU A O 1
ATOM 1561 N N . THR A 1 197 ? -0.936 -10.782 5.717 1.00 92.44 197 THR A N 1
ATOM 1562 C CA . THR A 1 197 ? -0.601 -9.757 6.712 1.00 92.44 197 THR A CA 1
ATOM 1563 C C . THR A 1 197 ? -1.803 -9.464 7.601 1.00 92.44 197 THR A C 1
ATOM 1565 O O . THR A 1 197 ? -1.654 -9.412 8.817 1.00 92.44 197 THR A O 1
ATOM 1568 N N . TRP A 1 198 ? -3.003 -9.334 7.030 1.00 94.25 198 TRP A N 1
ATOM 1569 C CA . TRP A 1 198 ? -4.225 -9.096 7.795 1.00 94.25 198 TRP A CA 1
ATOM 1570 C C . TRP A 1 198 ? -4.490 -10.245 8.772 1.00 94.25 198 TRP A C 1
ATOM 1572 O O . TRP A 1 198 ? -4.648 -9.994 9.967 1.00 94.25 198 TRP A O 1
ATOM 1582 N N . LEU A 1 199 ? -4.451 -11.496 8.303 1.00 94.00 199 LEU A N 1
ATOM 1583 C CA . LEU A 1 199 ? -4.659 -12.675 9.144 1.00 94.00 199 LEU A CA 1
ATOM 1584 C C . LEU A 1 199 ? -3.637 -12.750 10.286 1.00 94.00 199 LEU A C 1
ATOM 1586 O O . LEU A 1 199 ? -4.019 -12.931 11.440 1.00 94.00 199 LEU A O 1
ATOM 1590 N N . ALA A 1 200 ? -2.350 -12.559 9.985 1.00 94.00 200 ALA A N 1
ATOM 1591 C CA . ALA A 1 200 ? -1.296 -12.583 10.996 1.00 94.00 200 ALA A CA 1
ATOM 1592 C C . ALA A 1 200 ? -1.509 -11.510 12.075 1.00 94.00 200 ALA A C 1
ATOM 1594 O O . ALA A 1 200 ? -1.265 -11.756 13.256 1.00 94.00 200 ALA A O 1
ATOM 1595 N N . GLN A 1 201 ? -1.995 -10.329 11.688 1.00 93.38 201 GLN A N 1
ATOM 1596 C CA . GLN A 1 201 ? -2.294 -9.253 12.629 1.00 93.38 201 GLN A CA 1
ATOM 1597 C C . GLN A 1 201 ? -3.558 -9.525 13.451 1.00 93.38 201 GLN A C 1
ATOM 1599 O O . GLN A 1 201 ? -3.574 -9.182 14.627 1.00 93.38 201 GLN A O 1
ATOM 1604 N N . GLU A 1 202 ? -4.600 -10.146 12.887 1.00 92.94 202 GLU A N 1
ATOM 1605 C CA . GLU A 1 202 ? -5.776 -10.571 13.670 1.00 92.94 202 GLU A CA 1
ATOM 1606 C C . GLU A 1 202 ? -5.382 -11.594 14.740 1.00 92.94 202 GLU A C 1
ATOM 1608 O O . GLU A 1 202 ? -5.755 -11.427 15.898 1.00 92.94 202 GLU A O 1
ATOM 1613 N N . VAL A 1 203 ? -4.565 -12.593 14.387 1.00 93.94 203 VAL A N 1
ATOM 1614 C CA . VAL A 1 203 ? -4.041 -13.569 15.357 1.00 93.94 203 VAL A CA 1
ATOM 1615 C C . VAL A 1 203 ? -3.224 -12.862 16.438 1.00 93.94 203 VAL A C 1
ATOM 1617 O O . VAL A 1 203 ? -3.428 -13.099 17.623 1.00 93.94 203 VAL A O 1
ATOM 1620 N N . LEU A 1 204 ? -2.338 -11.938 16.055 1.00 91.88 204 LEU A N 1
ATOM 1621 C CA . LEU A 1 204 ? -1.533 -11.181 17.013 1.00 91.88 204 LEU A CA 1
ATOM 1622 C C . LEU A 1 204 ? -2.383 -10.321 17.962 1.00 91.88 204 LEU A C 1
ATOM 1624 O O . LEU A 1 204 ? -1.998 -10.133 19.113 1.00 91.88 204 LEU A O 1
ATOM 1628 N N . VAL A 1 205 ? -3.504 -9.775 17.485 1.00 90.12 205 VAL A N 1
ATOM 1629 C CA . VAL A 1 205 ? -4.453 -9.014 18.311 1.00 90.12 205 VAL A CA 1
ATOM 1630 C C . VAL A 1 205 ? -5.197 -9.931 19.281 1.00 90.12 205 VAL A C 1
ATOM 1632 O O . VAL A 1 205 ? -5.385 -9.536 20.420 1.00 90.12 205 VAL A O 1
ATOM 1635 N N . GLN A 1 206 ? -5.576 -11.144 18.869 1.00 89.88 206 GLN A N 1
ATOM 1636 C CA . GLN A 1 206 ? -6.269 -12.113 19.731 1.00 89.88 206 GLN A CA 1
ATOM 1637 C C . GLN A 1 206 ? -5.384 -12.706 20.838 1.00 89.88 206 GLN A C 1
ATOM 1639 O O . GLN A 1 206 ? -5.903 -13.195 21.835 1.00 89.88 206 GLN A O 1
ATOM 1644 N N . LEU A 1 207 ? -4.060 -12.690 20.659 1.00 87.62 207 LEU A N 1
ATOM 1645 C CA . LEU A 1 207 ? -3.091 -13.196 21.638 1.00 87.62 207 LEU A CA 1
ATOM 1646 C C . LEU A 1 207 ? -2.705 -12.172 22.723 1.00 87.62 207 LEU A C 1
ATOM 1648 O O . LEU A 1 207 ? -1.895 -12.501 23.590 1.00 87.62 207 LEU A O 1
ATOM 1652 N N . LYS A 1 208 ? -3.216 -10.940 22.654 1.00 80.25 208 LYS A N 1
ATOM 1653 C CA . LYS A 1 208 ? -2.975 -9.871 23.633 1.00 80.25 208 LYS A CA 1
ATOM 1654 C C . LYS A 1 208 ? -4.197 -9.638 24.502 1.00 80.25 208 LYS A C 1
ATOM 1656 O O . LYS A 1 208 ? -3.974 -9.333 25.691 1.00 80.25 208 LYS A O 1
#

Secondary structure (DSSP, 8-state):
-HHHHHHHHHHHHHHHHHHHHHTTTS-HHHHHHHHHHHHHHHHHHHH---SHHHHHHHHHHHHHHHHHHHHGGG-GGGHHHHHHHHTTHHHHHHHHHHHHHHHHTTTT---HHHHHHHHIIIIIIHHHTTHHHHHHHTTPPPSSSS-HHHHHHHHHHHHHHHHHTT--HHHHHHHHHHHHHHHHHSTT-HHHHHHHHHHHHHHHHHT-

Foldseek 3Di:
DVVLLVVLLVQLVVLLVVLLVCLVPFQSLLSCLQGNLLSLLVSLVVVVDDDPVVLQVSLVPLQVQLVCLVCLVPDPVSVSSVVSDVVDDPLSNVSSNLLSNLSSCCSVVVDLLLSLLSLLLSFQVSQLRCLVVVCVVVVFDDPDLGTPSSLVRSLVRSLVSNVVVPDDNVLSNQLSVQLSVQCVPVVRDSPSSSVRSSVSSVVVVVVD